Protein AF-0000000082324322 (afdb_homodimer)

Nearest PDB structures (foldseek):
  3fb3-assembly1_A  TM=9.725E-01  e=4.197E-19  Trypanosoma brucei
  3t90-assembly1_A-2  TM=9.322E-01  e=4.767E-16  Arabidopsis thaliana
  1i21-assembly1_B  TM=9.442E-01  e=3.247E-15  Saccharomyces cerevisiae
  2o28-assembly1_B  TM=9.147E-01  e=1.326E-13  Homo sapiens
  2dxq-assembly1_B  TM=9.087E-01  e=6.993E-13  Agrobacterium fabrum str. C58

pLDDT: mean 96.0, std 7.35, range [44.02, 98.87]

InterPro domains:
  IPR000182 GNAT domain [PF00583] (53-134)
  IPR000182 GNAT domain [PS51186] (5-148)
  IPR016181 Acyl-CoA N-acyltransferase [SSF55729] (3-142)
  IPR039143 Glucosamine 6-phosphate N-acetyltransferase-like [PTHR13355] (5-143)

Radius of gyration: 19.61 Å; Cα contacts (8 Å, |Δi|>4): 637; chains: 2; bounding box: 40×67×44 Å

Foldseek 3Di:
DPFDKDKDWDDLVCQQLLLVQLVVVDDRDDDDSVVSVVVVVVCVVQQKTKMFIAGPPPRHTFWMKIWGWAFDPPPVRFTEIEIDSTGGHPVCPPVCRSLVNVVVVVVVSVVRRHPYYDYDDDPVCQVVVVVSVDHDDDDDDDDDDDDD/DPFDKDKDWDDLVCQQLLLVQLVVVDDRDDDDSVVSVVVVVVCVVQQKTKMFIAGPPPRRTFWMKIWGWAFDPPPVRFTEIEIDSTGGHPVCPPVCRSLVNVVVVVVVSVVRRHPYYDYDDDPVCQVVVVVSVDHDDDDDDDDDDDDD

Structure (mmCIF, N/CA/C/O backbone):
data_AF-0000000082324322-model_v1
#
loop_
_entity.id
_entity.type
_entity.pdbx_description
1 polymer 'Glucosamine 6-phosphate N-acetyltransferase'
#
loop_
_atom_site.group_PDB
_atom_site.id
_atom_site.type_symbol
_atom_site.label_atom_id
_atom_site.label_alt_id
_atom_site.label_comp_id
_atom_site.label_asym_id
_atom_site.label_entity_id
_atom_site.label_seq_id
_atom_site.pdbx_PDB_ins_code
_atom_site.Cartn_x
_atom_site.Cartn_y
_atom_site.Cartn_z
_atom_site.occupancy
_atom_site.B_iso_or_equiv
_atom_site.auth_seq_id
_atom_site.auth_comp_id
_atom_site.auth_asym_id
_atom_site.auth_atom_id
_atom_site.pdbx_PDB_model_num
ATOM 1 N N . MET A 1 1 ? -2.869 -31.165 -18.079 1 44.75 1 MET A N 1
ATOM 2 C CA . MET A 1 1 ? -2.227 -31.453 -16.799 1 44.75 1 MET A CA 1
ATOM 3 C C . MET A 1 1 ? -3.071 -30.939 -15.639 1 44.75 1 MET A C 1
ATOM 5 O O . MET A 1 1 ? -2.926 -29.789 -15.221 1 44.75 1 MET A O 1
ATOM 9 N N . SER A 1 2 ? -4.222 -31.439 -15.576 1 56.21 2 SER A N 1
ATOM 10 C CA . SER A 1 2 ? -5.468 -31.154 -14.871 1 56.21 2 SER A CA 1
ATOM 11 C C . SER A 1 2 ? -5.275 -31.226 -13.36 1 56.21 2 SER A C 1
ATOM 13 O O . SER A 1 2 ? -6.116 -31.779 -12.647 1 56.21 2 SER A O 1
ATOM 15 N N . GLY A 1 3 ? -3.9 -31.183 -12.945 1 70.09 3 GLY A N 1
ATOM 16 C CA . GLY A 1 3 ? -3.832 -31.503 -11.528 1 70.09 3 GLY A CA 1
ATOM 17 C C . GLY A 1 3 ? -4.479 -30.451 -10.647 1 70.09 3 GLY A C 1
ATOM 18 O O . GLY A 1 3 ? -4.767 -29.343 -11.104 1 70.09 3 GLY A O 1
ATOM 19 N N . SER A 1 4 ? -4.948 -30.86 -9.55 1 89.86 4 SER A N 1
ATOM 20 C CA . SER A 1 4 ? -5.632 -30.039 -8.557 1 89.86 4 SER A CA 1
ATOM 21 C C . SER A 1 4 ? -4.733 -28.914 -8.054 1 89.86 4 SER A C 1
ATOM 23 O O . SER A 1 4 ? -3.516 -29.084 -7.954 1 89.86 4 SER A O 1
ATOM 25 N N . ILE A 1 5 ? -5.184 -27.757 -8.125 1 94.7 5 ILE A N 1
ATOM 26 C CA . ILE A 1 5 ? -4.457 -26.584 -7.651 1 94.7 5 ILE A CA 1
ATOM 27 C C . ILE A 1 5 ? -4.88 -26.26 -6.22 1 94.7 5 ILE A C 1
ATOM 29 O O . ILE A 1 5 ? -6.069 -26.285 -5.896 1 94.7 5 ILE A O 1
ATOM 33 N N . VAL A 1 6 ? -3.844 -26.04 -5.365 1 96.38 6 VAL A N 1
ATOM 34 C CA . VAL A 1 6 ? -4.082 -25.664 -3.975 1 96.38 6 VAL A CA 1
ATOM 35 C C . VAL A 1 6 ? -3.557 -24.251 -3.725 1 96.38 6 VAL A C 1
ATOM 37 O O . VAL A 1 6 ? -2.481 -23.888 -4.206 1 96.38 6 VAL A O 1
ATOM 40 N N . ILE A 1 7 ? -4.338 -23.458 -2.999 1 98.01 7 ILE A N 1
ATOM 41 C CA . ILE A 1 7 ? -3.919 -22.127 -2.574 1 98.01 7 ILE A CA 1
ATOM 42 C C . ILE A 1 7 ? -3.442 -22.174 -1.124 1 98.01 7 ILE A C 1
ATOM 44 O O . ILE A 1 7 ? -4.157 -22.662 -0.245 1 98.01 7 ILE A O 1
ATOM 48 N N . ARG A 1 8 ? -2.265 -21.681 -0.88 1 97.96 8 ARG A N 1
ATOM 49 C CA . ARG A 1 8 ? -1.721 -21.688 0.474 1 97.96 8 ARG A CA 1
ATOM 50 C C . ARG A 1 8 ? -0.725 -20.55 0.67 1 97.96 8 ARG A C 1
ATOM 52 O O . ARG A 1 8 ? -0.391 -19.84 -0.28 1 97.96 8 ARG A O 1
ATOM 59 N N . ASP A 1 9 ? -0.258 -20.388 1.928 1 98.33 9 ASP A N 1
ATOM 60 C CA . ASP A 1 9 ? 0.773 -19.397 2.221 1 98.33 9 ASP A CA 1
ATOM 61 C C . ASP A 1 9 ? 2.104 -19.782 1.58 1 98.33 9 ASP A C 1
ATOM 63 O O . ASP A 1 9 ? 2.439 -20.966 1.497 1 98.33 9 ASP A O 1
ATOM 67 N N . VAL A 1 10 ? 2.856 -18.79 1.189 1 98.52 10 VAL A N 1
ATOM 68 C CA . VAL A 1 10 ? 4.19 -19.01 0.64 1 98.52 10 VAL A CA 1
ATOM 69 C C . VAL A 1 10 ? 5.112 -19.558 1.727 1 98.52 10 VAL A C 1
ATOM 71 O O . VAL A 1 10 ? 4.995 -19.183 2.896 1 98.52 10 VAL A O 1
ATOM 74 N N . GLU A 1 11 ? 5.974 -20.428 1.349 1 97.19 11 GLU A N 1
ATOM 75 C CA . GLU A 1 11 ? 7.044 -20.944 2.197 1 97.19 11 GLU A CA 1
ATOM 76 C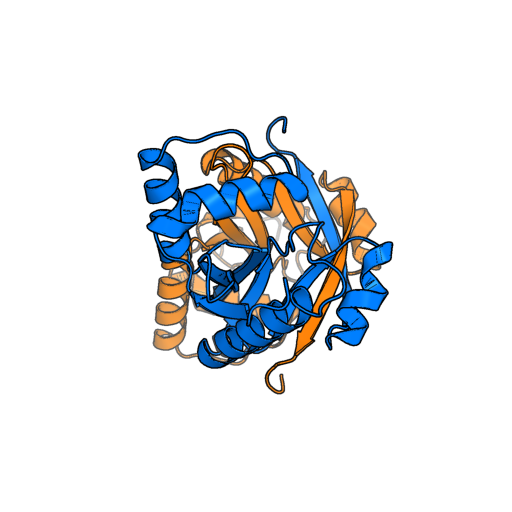 C . GLU A 1 11 ? 8.416 -20.601 1.625 1 97.19 11 GLU A C 1
ATOM 78 O O . GLU A 1 11 ? 8.534 -20.246 0.45 1 97.19 11 GLU A O 1
ATOM 83 N N . THR A 1 12 ? 9.424 -20.706 2.498 1 97.36 12 THR A N 1
ATOM 84 C CA . THR A 1 12 ? 10.774 -20.349 2.077 1 97.36 12 THR A CA 1
ATOM 85 C C . THR A 1 12 ? 11.193 -21.163 0.856 1 97.36 12 THR A C 1
ATOM 87 O O . THR A 1 12 ? 11.858 -20.646 -0.044 1 97.36 12 THR A O 1
ATOM 90 N N . ARG A 1 13 ? 10.797 -22.374 0.766 1 96.34 13 ARG A N 1
ATOM 91 C CA . ARG A 1 13 ? 11.175 -23.255 -0.334 1 96.34 13 ARG A CA 1
ATOM 92 C C . ARG A 1 13 ? 10.543 -22.797 -1.644 1 96.34 13 ARG A C 1
ATOM 94 O O . ARG A 1 13 ? 10.94 -23.245 -2.722 1 96.34 13 ARG A O 1
ATOM 101 N N . ASP A 1 14 ? 9.515 -21.944 -1.573 1 98.07 14 ASP A N 1
ATOM 102 C CA . ASP A 1 14 ? 8.772 -21.5 -2.749 1 98.07 14 ASP A CA 1
ATOM 103 C C . ASP A 1 14 ? 9.432 -20.28 -3.387 1 98.07 14 ASP A C 1
ATOM 105 O O . ASP A 1 14 ? 9.106 -19.911 -4.517 1 98.07 14 ASP A O 1
ATOM 109 N N . LEU A 1 15 ? 10.355 -19.652 -2.681 1 98.52 15 LEU A N 1
ATOM 110 C CA . LEU A 1 15 ? 10.738 -18.278 -2.99 1 98.52 15 LEU A CA 1
ATOM 111 C C . LEU A 1 15 ? 11.391 -18.193 -4.365 1 98.52 15 LEU A C 1
ATOM 113 O O . LEU A 1 15 ? 11.148 -17.244 -5.115 1 98.52 15 LEU A O 1
ATOM 117 N N . ARG A 1 16 ? 12.203 -19.101 -4.78 1 97.77 16 ARG A N 1
ATOM 118 C CA . ARG A 1 16 ? 12.811 -19.087 -6.106 1 97.77 16 ARG A CA 1
ATOM 119 C C . ARG A 1 16 ? 11.753 -19.222 -7.196 1 97.77 16 ARG A C 1
ATOM 121 O O . ARG A 1 16 ? 11.797 -18.512 -8.203 1 97.77 16 ARG A O 1
ATOM 128 N N . GLY A 1 17 ? 10.853 -20.163 -6.974 1 97.93 17 GLY A N 1
ATOM 129 C CA . GLY A 1 17 ? 9.76 -20.338 -7.917 1 97.93 17 GLY A CA 1
ATOM 130 C C . GLY A 1 17 ? 8.873 -19.114 -8.038 1 97.93 17 GLY A C 1
ATOM 131 O O . GLY A 1 17 ? 8.405 -18.785 -9.129 1 97.93 17 GLY A O 1
ATOM 132 N N . VAL A 1 18 ? 8.65 -18.434 -6.92 1 98.72 18 VAL A N 1
ATOM 133 C CA . VAL A 1 18 ? 7.849 -17.214 -6.912 1 98.72 18 VAL A CA 1
ATOM 134 C C . VAL A 1 18 ? 8.565 -16.12 -7.701 1 98.72 18 VAL A C 1
ATOM 136 O O . VAL A 1 18 ? 7.949 -15.431 -8.517 1 98.72 18 VAL A O 1
ATOM 139 N N . LEU A 1 19 ? 9.888 -15.977 -7.433 1 98.74 19 LEU A N 1
ATOM 140 C CA . LEU A 1 19 ? 10.645 -14.97 -8.169 1 98.74 19 LEU A CA 1
ATOM 141 C C . LEU A 1 19 ? 10.588 -15.236 -9.67 1 98.74 19 LEU A C 1
ATOM 143 O O . LEU A 1 19 ? 10.408 -14.308 -10.462 1 98.74 19 LEU A O 1
ATOM 147 N N . MET A 1 20 ? 10.738 -16.458 -10.066 1 97.92 20 MET A N 1
ATOM 148 C CA . MET A 1 20 ? 10.657 -16.828 -11.477 1 97.92 20 MET A CA 1
ATOM 149 C C . MET A 1 20 ? 9.288 -16.483 -12.052 1 97.92 20 MET A C 1
ATOM 151 O O . MET A 1 20 ? 9.191 -15.964 -13.166 1 97.92 20 MET A O 1
ATOM 155 N N . LEU A 1 21 ? 8.303 -16.829 -11.326 1 98.44 21 LEU A N 1
ATOM 156 C CA . LEU A 1 21 ? 6.94 -16.517 -11.743 1 98.44 21 LEU A CA 1
ATOM 157 C C . LEU A 1 21 ? 6.752 -15.013 -11.903 1 98.44 21 LEU A C 1
ATOM 159 O O . LEU A 1 21 ? 6.144 -14.559 -12.876 1 98.44 21 LEU A O 1
ATOM 163 N N . LEU A 1 22 ? 7.301 -14.189 -10.976 1 98.66 22 LEU A N 1
ATOM 164 C CA . LEU A 1 22 ? 7.163 -12.737 -10.978 1 98.66 22 LEU A CA 1
ATOM 165 C C . LEU A 1 22 ? 7.863 -12.125 -12.186 1 98.66 22 LEU A C 1
ATOM 167 O O . LEU A 1 22 ? 7.531 -11.014 -12.605 1 98.66 22 LEU A O 1
ATOM 171 N N . SER A 1 23 ? 8.758 -12.85 -12.796 1 98.16 23 SER A N 1
ATOM 172 C CA . SER A 1 23 ? 9.466 -12.368 -13.977 1 98.16 23 SER A CA 1
ATOM 173 C C . SER A 1 23 ? 8.521 -12.211 -15.163 1 98.16 23 SER A C 1
ATOM 175 O O . SER A 1 23 ? 8.84 -11.515 -16.129 1 98.16 23 SER A O 1
ATOM 177 N N . HIS A 1 24 ? 7.375 -12.883 -15.126 1 97.5 24 HIS A N 1
ATOM 178 C CA . HIS A 1 24 ? 6.363 -12.707 -16.161 1 97.5 24 HIS A CA 1
ATOM 179 C C . HIS A 1 24 ? 5.585 -11.411 -15.957 1 97.5 24 HIS A C 1
ATOM 181 O O . HIS A 1 24 ? 4.81 -11.003 -16.826 1 97.5 24 HIS A O 1
ATOM 187 N N . LEU A 1 25 ? 5.754 -10.749 -14.798 1 97.02 25 LEU A N 1
ATOM 188 C CA . LEU A 1 25 ? 5.013 -9.544 -14.443 1 97.02 25 LEU A CA 1
ATOM 189 C C . LEU A 1 25 ? 5.886 -8.303 -14.602 1 97.02 25 LEU A C 1
ATOM 191 O O . LEU A 1 25 ? 5.416 -7.265 -15.074 1 97.02 25 LEU A O 1
ATOM 195 N N . THR A 1 26 ? 7.106 -8.383 -14.17 1 97.07 26 THR A N 1
ATOM 196 C CA . THR A 1 26 ? 8.013 -7.241 -14.124 1 97.07 26 THR A CA 1
ATOM 197 C C . THR A 1 26 ? 9.463 -7.706 -14.021 1 97.07 26 THR A C 1
ATOM 199 O O . THR A 1 26 ? 9.743 -8.904 -14.096 1 97.07 26 THR A O 1
ATOM 202 N N . SER A 1 27 ? 10.388 -6.667 -13.87 1 97.19 27 SER A N 1
ATOM 203 C CA . SER A 1 27 ? 11.803 -6.987 -13.713 1 97.19 27 SER A CA 1
ATOM 204 C C . SER A 1 27 ? 12.048 -7.801 -12.446 1 97.19 27 SER A C 1
ATOM 206 O O . SER A 1 27 ? 11.712 -7.361 -11.345 1 97.19 27 SER A O 1
ATOM 208 N N . ALA A 1 28 ? 12.645 -8.928 -12.593 1 98.07 28 ALA A N 1
ATOM 209 C CA . ALA A 1 28 ? 12.927 -9.824 -11.475 1 98.07 28 ALA A CA 1
ATOM 210 C C . ALA A 1 28 ? 14.316 -10.444 -11.606 1 98.07 28 ALA A C 1
ATOM 212 O O . ALA A 1 28 ? 14.447 -11.658 -11.778 1 98.07 28 ALA A O 1
ATOM 213 N N . PRO A 1 29 ? 15.305 -9.604 -11.489 1 97.81 29 PRO A N 1
ATOM 214 C CA . PRO A 1 29 ? 16.654 -10.165 -11.586 1 97.81 29 PRO A CA 1
ATOM 215 C C . PRO A 1 29 ? 16.919 -11.248 -10.543 1 97.81 29 PRO A C 1
ATOM 217 O O . PRO A 1 29 ? 16.301 -11.247 -9.475 1 97.81 29 PRO A O 1
ATOM 220 N N . ALA A 1 30 ? 17.87 -12.092 -10.855 1 97.27 30 ALA A N 1
ATOM 221 C CA . ALA A 1 30 ? 18.209 -13.21 -9.978 1 97.27 30 ALA A CA 1
ATOM 222 C C . ALA A 1 30 ? 18.707 -12.713 -8.623 1 97.27 30 ALA A C 1
ATOM 224 O O . ALA A 1 30 ? 19.446 -11.728 -8.55 1 97.27 30 ALA A O 1
ATOM 225 N N . LEU A 1 31 ? 18.355 -13.362 -7.622 1 97.89 31 LEU A N 1
ATOM 226 C CA . LEU A 1 31 ? 18.83 -13.204 -6.252 1 97.89 31 LEU A CA 1
ATOM 227 C C . LEU A 1 31 ? 19.302 -14.538 -5.683 1 97.89 31 LEU A C 1
ATOM 229 O O . LEU A 1 31 ? 18.791 -15.595 -6.061 1 97.89 31 LEU A O 1
ATOM 233 N N . THR A 1 32 ? 20.219 -14.456 -4.764 1 97.9 32 THR A N 1
ATOM 234 C CA . THR A 1 32 ? 20.622 -15.676 -4.072 1 97.9 32 THR A CA 1
ATOM 235 C C . THR A 1 32 ? 19.533 -16.133 -3.105 1 97.9 32 THR A C 1
ATOM 237 O O . THR A 1 32 ? 18.636 -15.36 -2.762 1 97.9 32 THR A O 1
ATOM 240 N N . GLN A 1 33 ? 19.664 -17.393 -2.744 1 97.33 33 GLN A N 1
ATOM 241 C CA . GLN A 1 33 ? 18.711 -17.911 -1.768 1 97.33 33 GLN A CA 1
ATOM 242 C C . GLN A 1 33 ? 18.743 -17.094 -0.48 1 97.33 33 GLN A C 1
ATOM 244 O O . GLN A 1 33 ? 17.697 -16.81 0.108 1 97.33 33 GLN A O 1
ATOM 249 N N . GLU A 1 34 ? 19.88 -16.728 -0.104 1 98 34 GLU A N 1
ATOM 250 C CA . GLU A 1 34 ? 20.033 -15.927 1.107 1 98 34 GLU A CA 1
ATOM 251 C C . GLU A 1 34 ? 19.345 -14.572 0.962 1 98 34 GLU A C 1
ATOM 253 O O . GLU A 1 34 ? 18.659 -14.118 1.88 1 98 34 GLU A O 1
ATOM 258 N N . GLU A 1 35 ? 19.529 -13.969 -0.126 1 98.39 35 GLU A N 1
ATOM 259 C CA . GLU A 1 35 ? 18.893 -12.682 -0.393 1 98.39 35 GLU A CA 1
ATOM 260 C C . GLU A 1 35 ? 17.373 -12.807 -0.396 1 98.39 35 GLU A C 1
ATOM 262 O O . GLU A 1 35 ? 16.674 -11.96 0.164 1 98.39 35 GLU A O 1
ATOM 267 N N . LEU A 1 36 ? 16.907 -13.839 -0.988 1 98.61 36 LEU A N 1
ATOM 268 C CA . LEU A 1 36 ? 15.47 -14.084 -1.048 1 98.61 36 LEU A CA 1
ATOM 269 C C . LEU A 1 36 ? 14.887 -14.241 0.352 1 98.61 36 LEU A C 1
ATOM 271 O O . LEU A 1 36 ? 13.834 -13.677 0.658 1 98.61 36 LEU A O 1
ATOM 275 N N . GLU A 1 37 ? 15.521 -14.977 1.117 1 98.51 37 GLU A N 1
ATOM 276 C CA . GLU A 1 37 ? 15.048 -15.216 2.477 1 98.51 37 GLU A CA 1
ATOM 277 C C . GLU A 1 37 ? 15.061 -13.931 3.3 1 98.51 37 GLU A C 1
ATOM 279 O O . GLU A 1 37 ? 14.153 -13.689 4.098 1 98.51 37 GLU A O 1
ATOM 284 N N . GLN A 1 38 ? 16.084 -13.148 3.085 1 98.36 38 GLN A N 1
ATOM 285 C CA . GLN A 1 38 ? 16.157 -11.868 3.781 1 98.36 38 GLN A CA 1
ATOM 286 C C . GLN A 1 38 ? 15.003 -10.955 3.376 1 98.36 38 GLN A C 1
ATOM 288 O O . GLN A 1 38 ? 14.385 -10.312 4.227 1 98.36 38 GLN A O 1
ATOM 293 N N . VAL A 1 39 ? 14.735 -10.877 2.125 1 98.39 39 VAL A N 1
ATOM 294 C CA . VAL A 1 39 ? 13.63 -10.057 1.64 1 98.39 39 VAL A CA 1
ATOM 295 C C . VAL A 1 39 ? 12.31 -10.587 2.195 1 98.39 39 VAL A C 1
ATOM 297 O O . VAL A 1 39 ? 11.442 -9.809 2.598 1 98.39 39 VAL A O 1
ATOM 300 N N . HIS A 1 40 ? 12.177 -11.886 2.19 1 98.49 40 HIS A N 1
ATOM 301 C CA . HIS A 1 40 ? 10.961 -12.511 2.698 1 98.49 40 HIS A CA 1
ATOM 302 C C . HIS A 1 40 ? 10.714 -12.133 4.155 1 98.49 40 HIS A C 1
ATOM 304 O O . HIS A 1 40 ? 9.587 -11.804 4.533 1 98.49 40 HIS A O 1
ATOM 310 N N . VAL A 1 41 ? 11.745 -12.168 4.914 1 97.84 41 VAL A N 1
ATOM 311 C CA . VAL A 1 41 ? 11.633 -11.803 6.322 1 97.84 41 VAL A CA 1
ATOM 312 C C . VAL A 1 41 ? 11.178 -10.351 6.445 1 97.84 41 VAL A C 1
ATOM 314 O O . VAL A 1 41 ? 10.279 -10.039 7.23 1 97.84 41 VAL A O 1
ATOM 317 N N . ARG A 1 42 ? 11.753 -9.467 5.689 1 96.96 42 ARG A N 1
ATOM 318 C CA . ARG A 1 42 ? 11.366 -8.06 5.708 1 96.96 42 ARG A CA 1
ATOM 319 C C . ARG A 1 42 ? 9.904 -7.89 5.309 1 96.96 42 ARG A C 1
ATOM 321 O O . ARG A 1 42 ? 9.19 -7.066 5.885 1 96.96 42 ARG A O 1
ATOM 328 N N . ARG A 1 43 ? 9.506 -8.652 4.363 1 97.89 43 ARG A N 1
ATOM 329 C CA . ARG A 1 43 ? 8.129 -8.591 3.884 1 97.89 43 ARG A CA 1
ATOM 330 C C . ARG A 1 43 ? 7.151 -9.018 4.973 1 97.89 43 ARG A C 1
ATOM 332 O O . ARG A 1 43 ? 6.152 -8.339 5.219 1 97.89 43 ARG A O 1
ATOM 339 N N . VAL A 1 44 ? 7.437 -10.085 5.579 1 96.46 44 VAL A N 1
ATOM 340 C CA . VAL A 1 44 ? 6.576 -10.595 6.642 1 96.46 44 VAL A CA 1
ATOM 341 C C . VAL A 1 44 ? 6.485 -9.569 7.769 1 96.46 44 VAL A C 1
ATOM 343 O O . VAL A 1 44 ? 5.394 -9.276 8.263 1 96.46 44 VAL A O 1
ATOM 346 N N . LEU A 1 45 ? 7.584 -8.986 8.13 1 93.91 45 LEU A N 1
ATOM 347 C CA . LEU A 1 45 ? 7.615 -7.987 9.193 1 93.91 45 LEU A CA 1
ATOM 348 C C . LEU A 1 45 ? 6.816 -6.749 8.798 1 93.91 45 LEU A C 1
ATOM 350 O O . LEU A 1 45 ? 6.188 -6.114 9.648 1 93.91 45 LEU A O 1
ATOM 354 N N . ALA A 1 46 ? 6.793 -6.485 7.553 1 94.76 46 ALA A N 1
ATOM 355 C CA . ALA A 1 46 ? 6.093 -5.304 7.052 1 94.76 46 ALA A CA 1
ATOM 356 C C . ALA A 1 46 ? 4.604 -5.585 6.869 1 94.76 46 ALA A C 1
ATOM 358 O O . ALA A 1 46 ? 3.866 -4.744 6.352 1 94.76 46 ALA A O 1
ATOM 359 N N . GLY A 1 47 ? 4.194 -6.755 7.206 1 93.51 47 GLY A N 1
ATOM 360 C CA . GLY A 1 47 ? 2.776 -7.074 7.139 1 93.51 47 GLY A CA 1
ATOM 361 C C . GLY A 1 47 ? 2.349 -7.611 5.786 1 93.51 47 GLY A C 1
ATOM 362 O O . GLY A 1 47 ? 1.162 -7.6 5.454 1 93.51 47 GLY A O 1
ATOM 363 N N . VAL A 1 48 ? 3.295 -8.029 4.974 1 97.63 48 VAL A N 1
ATOM 364 C CA . VAL A 1 48 ? 2.975 -8.58 3.661 1 97.63 48 VAL A CA 1
ATOM 365 C C . VAL A 1 48 ? 2.641 -10.064 3.791 1 97.63 48 V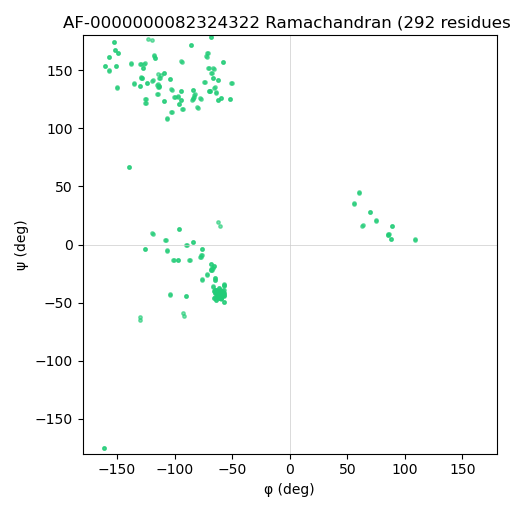AL A C 1
ATOM 367 O O . VAL A 1 48 ? 3.422 -10.835 4.354 1 97.63 48 VAL A O 1
ATOM 370 N N . ARG A 1 49 ? 1.502 -10.416 3.318 1 97.86 49 ARG A N 1
ATOM 371 C CA . ARG A 1 49 ? 1.056 -11.802 3.225 1 97.86 49 ARG A CA 1
ATOM 372 C C . ARG A 1 49 ? 1.023 -12.271 1.774 1 97.86 49 ARG A C 1
ATOM 374 O O . ARG A 1 49 ? 0.343 -11.672 0.938 1 97.86 49 ARG A O 1
ATOM 381 N N . THR A 1 50 ? 1.728 -13.325 1.54 1 98.73 50 THR A N 1
ATOM 382 C CA . THR A 1 50 ? 1.822 -13.821 0.171 1 98.73 50 THR A CA 1
ATOM 383 C C . THR A 1 50 ? 1.175 -15.198 0.049 1 98.73 50 THR A C 1
ATOM 385 O O . THR A 1 50 ? 1.455 -16.094 0.848 1 98.73 50 THR A O 1
ATOM 388 N N . ARG A 1 51 ? 0.307 -15.319 -0.939 1 98.79 51 ARG A N 1
ATOM 389 C CA . ARG A 1 51 ? -0.33 -16.586 -1.281 1 98.79 51 ARG A CA 1
ATOM 390 C C . ARG A 1 51 ? 0.202 -17.128 -2.604 1 98.79 51 ARG A C 1
ATOM 392 O O . ARG A 1 51 ? 0.499 -16.36 -3.521 1 98.79 51 ARG A O 1
ATOM 399 N N . VAL A 1 52 ? 0.244 -18.462 -2.657 1 98.74 52 VAL A N 1
ATOM 400 C CA . VAL A 1 52 ? 0.667 -19.101 -3.899 1 98.74 52 VAL A CA 1
ATOM 401 C C . VAL A 1 52 ? -0.356 -20.156 -4.312 1 98.74 52 VAL A C 1
ATOM 403 O O . VAL A 1 52 ? -1.031 -20.743 -3.462 1 98.74 52 VAL A O 1
ATOM 406 N N . ALA A 1 53 ? -0.545 -20.251 -5.604 1 98.52 53 ALA A N 1
ATOM 407 C CA . ALA A 1 53 ? -1.229 -21.38 -6.228 1 98.52 53 ALA A CA 1
ATOM 408 C C . ALA A 1 53 ? -0.231 -22.437 -6.693 1 98.52 53 ALA A C 1
ATOM 410 O O . ALA A 1 53 ? 0.689 -22.138 -7.457 1 98.52 53 ALA A O 1
ATOM 411 N N . VAL A 1 54 ? -0.425 -23.671 -6.209 1 97.45 54 VAL A N 1
ATOM 412 C CA . VAL A 1 54 ? 0.541 -24.734 -6.462 1 97.45 54 VAL A CA 1
ATOM 413 C C . VAL A 1 54 ? -0.179 -25.972 -6.992 1 97.45 54 VAL A C 1
ATOM 415 O O . VAL A 1 54 ? -1.268 -26.312 -6.523 1 97.45 54 VAL A O 1
ATOM 418 N N . TYR A 1 55 ? 0.431 -26.56 -8.012 1 94.74 55 TYR A N 1
ATOM 419 C CA . TYR A 1 55 ? -0.059 -27.882 -8.386 1 94.74 55 TYR A CA 1
ATOM 420 C C . TYR A 1 55 ? 0.159 -28.884 -7.259 1 94.74 55 TYR A C 1
ATOM 422 O O . TYR A 1 55 ? 1.264 -28.993 -6.721 1 94.74 55 TYR A O 1
ATOM 430 N N . SER A 1 56 ? -0.865 -29.581 -6.958 1 91.59 56 SER A N 1
ATOM 431 C CA . SER A 1 56 ? -0.81 -30.494 -5.821 1 91.59 56 SER A CA 1
ATOM 432 C C . SER A 1 56 ? 0.189 -31.621 -6.064 1 91.59 56 SER A C 1
ATOM 434 O O . SER A 1 56 ? 0.853 -32.081 -5.133 1 91.59 56 SER A O 1
ATOM 436 N N . THR A 1 57 ? 0.415 -32.001 -7.271 1 90.53 57 THR A N 1
ATOM 437 C CA . THR A 1 57 ? 1.211 -33.179 -7.595 1 90.53 57 THR A CA 1
ATOM 438 C C . THR A 1 57 ? 2.684 -32.811 -7.751 1 90.53 57 THR A C 1
ATOM 440 O O . THR A 1 57 ? 3.559 -33.485 -7.204 1 90.53 57 THR A O 1
ATOM 443 N N . THR A 1 58 ? 3.033 -31.744 -8.433 1 90.67 58 THR A N 1
ATOM 444 C CA . THR A 1 58 ? 4.408 -31.391 -8.765 1 90.67 58 THR A CA 1
ATOM 445 C C . THR A 1 58 ? 4.936 -30.319 -7.815 1 90.67 58 THR A C 1
ATOM 447 O O . THR A 1 58 ? 6.14 -30.058 -7.773 1 90.67 58 THR A O 1
ATOM 450 N N . GLN A 1 59 ? 4.001 -29.697 -7.063 1 92.19 59 GLN A N 1
ATOM 451 C CA . GLN A 1 59 ? 4.342 -28.611 -6.149 1 92.19 59 GLN A CA 1
ATOM 452 C C . GLN A 1 59 ? 4.898 -27.409 -6.907 1 92.19 59 GLN A C 1
ATOM 454 O O . GLN A 1 59 ? 5.557 -26.548 -6.319 1 92.19 59 GLN A O 1
ATOM 459 N N . GLN A 1 60 ? 4.653 -27.431 -8.162 1 94.75 60 GLN A N 1
ATOM 460 C CA . GLN A 1 60 ? 5.051 -26.296 -8.988 1 94.75 60 GLN A CA 1
ATOM 461 C C . GLN A 1 60 ? 4.19 -25.071 -8.692 1 94.75 60 GLN A C 1
ATOM 463 O O . GLN A 1 60 ? 2.962 -25.164 -8.654 1 94.75 60 GLN A O 1
ATOM 468 N N . ILE A 1 61 ? 4.833 -23.918 -8.5 1 97.6 61 ILE A N 1
ATOM 469 C CA . ILE A 1 61 ? 4.129 -22.659 -8.28 1 97.6 61 ILE A CA 1
ATOM 470 C C . ILE A 1 61 ? 3.602 -22.124 -9.61 1 97.6 61 ILE A C 1
ATOM 472 O O . ILE A 1 61 ? 4.374 -21.901 -10.546 1 97.6 61 ILE A O 1
ATOM 476 N N . VAL A 1 62 ? 2.298 -21.835 -9.711 1 97.94 62 VAL A N 1
ATOM 477 C CA . VAL A 1 62 ? 1.739 -21.438 -10.999 1 97.94 62 VAL A CA 1
ATOM 478 C C . VAL A 1 62 ? 1.015 -20.101 -10.858 1 97.94 62 VAL A C 1
ATOM 480 O O . VAL A 1 62 ? 0.53 -19.544 -11.846 1 97.94 62 VAL A O 1
ATOM 483 N N . GLY A 1 63 ? 0.909 -19.541 -9.682 1 98.67 63 GLY A N 1
ATOM 484 C CA . GLY A 1 63 ? 0.334 -18.234 -9.409 1 98.67 63 GLY A CA 1
ATOM 485 C C . GLY A 1 63 ? 0.755 -17.665 -8.067 1 98.67 63 GLY A C 1
ATOM 486 O O . GLY A 1 63 ? 1.102 -18.414 -7.151 1 98.67 63 GLY A O 1
ATOM 487 N N . THR A 1 64 ? 0.762 -16.375 -7.952 1 98.87 64 THR A N 1
ATOM 488 C CA . THR A 1 64 ? 1.045 -15.724 -6.678 1 98.87 64 THR A CA 1
ATOM 489 C C . THR A 1 64 ? 0.334 -14.376 -6.589 1 98.87 64 THR A C 1
ATOM 491 O O . THR A 1 64 ? -0.003 -13.778 -7.613 1 98.87 64 THR A O 1
ATOM 494 N N . ALA A 1 65 ? 0.052 -13.942 -5.46 1 98.87 65 ALA A N 1
ATOM 495 C CA . ALA A 1 65 ? -0.474 -12.625 -5.11 1 98.87 65 ALA A CA 1
ATOM 496 C C . ALA A 1 65 ? -0.159 -12.278 -3.657 1 98.87 65 ALA A C 1
ATOM 498 O O . ALA A 1 65 ? -0.07 -13.165 -2.806 1 98.87 65 ALA A O 1
ATOM 499 N N . SER A 1 66 ? -0.006 -11.042 -3.41 1 98.83 66 SER A N 1
ATOM 500 C CA . SER A 1 66 ? 0.347 -10.607 -2.063 1 98.83 66 SER A CA 1
ATOM 501 C C . SER A 1 66 ? -0.633 -9.559 -1.546 1 98.83 66 SER A C 1
ATOM 503 O O . SER A 1 66 ? -1.311 -8.894 -2.332 1 98.83 66 SER A O 1
ATOM 505 N N . LEU A 1 67 ? -0.717 -9.467 -0.257 1 98.8 67 LEU A N 1
ATOM 506 C CA . LEU A 1 67 ? -1.524 -8.49 0.467 1 98.8 67 LEU A CA 1
ATOM 507 C C . LEU A 1 67 ? -0.672 -7.716 1.468 1 98.8 67 LEU A C 1
ATOM 509 O O . LEU A 1 67 ? -0.002 -8.314 2.313 1 98.8 67 LEU A O 1
ATOM 513 N N . ILE A 1 68 ? -0.633 -6.45 1.351 1 98.49 68 ILE A N 1
ATOM 514 C CA . ILE A 1 68 ? -0.05 -5.597 2.38 1 98.49 68 ILE A CA 1
ATOM 515 C C . ILE A 1 68 ? -1.152 -5.066 3.295 1 98.49 68 ILE A C 1
ATOM 517 O O . ILE A 1 68 ? -2.084 -4.402 2.835 1 98.49 68 ILE A O 1
ATOM 521 N N . VAL A 1 69 ? -1.051 -5.35 4.549 1 97.7 69 VAL A N 1
ATOM 522 C CA . VAL A 1 69 ? -2.032 -4.876 5.52 1 97.7 69 VAL A CA 1
ATOM 523 C C . VAL A 1 69 ? -1.558 -3.561 6.134 1 97.7 69 VAL A C 1
ATOM 525 O O . VAL A 1 69 ? -0.525 -3.519 6.807 1 97.7 69 VAL A O 1
ATOM 528 N N . GLU A 1 70 ? -2.304 -2.533 5.905 1 97.92 70 GLU A N 1
ATOM 529 C CA . GLU A 1 70 ? -1.978 -1.192 6.382 1 97.92 70 GLU A CA 1
ATOM 530 C C . GLU A 1 70 ? -2.884 -0.783 7.539 1 97.92 70 GLU A C 1
ATOM 532 O O . GLU A 1 70 ? -4.062 -0.48 7.336 1 97.92 70 GLU A O 1
ATOM 537 N N . PRO A 1 71 ? -2.386 -0.706 8.79 1 97.94 71 PRO A N 1
ATOM 538 C CA . PRO A 1 71 ? -3.19 -0.123 9.866 1 97.94 71 PRO A CA 1
ATOM 539 C C . PRO A 1 71 ? -3.459 1.366 9.661 1 97.94 71 PRO A C 1
ATOM 541 O O . PRO A 1 71 ? -2.554 2.115 9.285 1 97.94 71 PRO A O 1
ATOM 544 N N . LYS A 1 72 ? -4.666 1.751 9.87 1 98.26 72 LYS A N 1
ATOM 545 C CA . LYS A 1 72 ? -5.067 3.143 9.691 1 98.26 72 LYS A CA 1
ATOM 546 C C . LYS A 1 72 ? -5.435 3.785 11.025 1 98.26 72 LYS A C 1
ATOM 548 O O . LYS A 1 72 ? -6.053 3.146 11.879 1 98.26 72 LYS A O 1
ATOM 553 N N . LEU A 1 73 ? -5.07 5.049 11.13 1 98.34 73 LEU A N 1
ATOM 554 C CA . LEU A 1 73 ? -5.592 5.807 12.261 1 98.34 73 LEU A CA 1
ATOM 555 C C . LEU A 1 73 ? -7.079 6.096 12.082 1 98.34 73 LEU A C 1
ATOM 557 O O . LEU A 1 73 ? -7.809 6.246 13.064 1 98.34 73 LEU A O 1
ATOM 561 N N . THR A 1 74 ? -7.521 6.13 10.896 1 98.07 74 THR A N 1
ATOM 562 C CA . THR A 1 74 ? -8.904 6.426 10.538 1 98.07 74 THR A CA 1
ATOM 563 C C . THR A 1 74 ? -9.756 5.161 10.579 1 98.07 74 THR A C 1
ATOM 565 O O . THR A 1 74 ? -9.25 4.075 10.867 1 98.07 74 THR A O 1
ATOM 568 N N . HIS A 1 75 ? -11.09 5.363 10.429 1 97.59 75 HIS A N 1
ATOM 569 C CA . HIS A 1 75 ? -12.043 4.261 10.367 1 97.59 75 HIS A CA 1
ATOM 570 C C . HIS A 1 75 ? -11.933 3.366 11.597 1 97.59 75 HIS A C 1
ATOM 572 O O . HIS A 1 75 ? -11.923 2.139 11.478 1 97.59 75 HIS A O 1
ATOM 578 N N . GLY A 1 76 ? -11.648 3.992 12.74 1 96.6 76 GLY A N 1
ATOM 579 C CA . GLY A 1 76 ? -11.669 3.291 14.014 1 96.6 76 GLY A CA 1
ATOM 580 C C . GLY A 1 76 ? -10.467 2.388 14.217 1 96.6 76 GLY A C 1
ATOM 581 O O . GLY A 1 76 ? -10.55 1.387 14.933 1 96.6 76 GLY A O 1
ATOM 582 N N . GLY A 1 77 ? -9.384 2.658 13.483 1 97.07 77 GLY A N 1
ATOM 583 C CA . GLY A 1 77 ? -8.184 1.853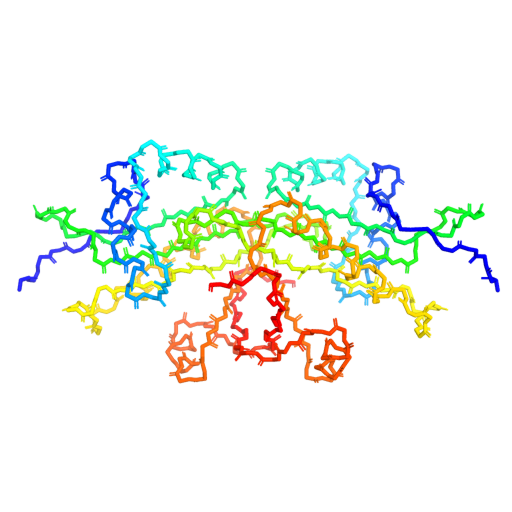 13.646 1 97.07 77 GLY A CA 1
ATOM 584 C C . GLY A 1 77 ? -8.192 0.592 12.803 1 97.07 77 GL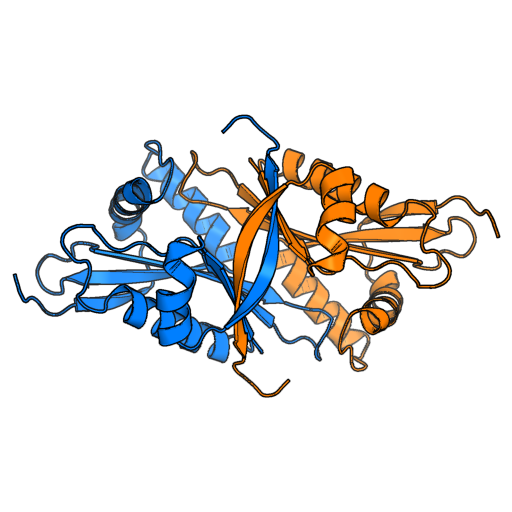Y A C 1
ATOM 585 O O . GLY A 1 77 ? -7.35 -0.289 12.987 1 97.07 77 GLY A O 1
ATOM 586 N N . LYS A 1 78 ? -9.142 0.459 11.908 1 97.48 78 LYS A N 1
ATOM 587 C CA . LYS A 1 78 ? -9.183 -0.679 10.994 1 97.48 78 LYS A CA 1
ATOM 588 C C . LYS A 1 78 ? -8.031 -0.623 9.995 1 97.48 78 LYS A C 1
ATOM 590 O O . LYS A 1 78 ? -7.21 0.296 10.036 1 97.48 78 LYS A O 1
ATOM 595 N N . CYS A 1 79 ? -7.977 -1.647 9.151 1 98.06 79 CYS A N 1
ATOM 596 C CA . CYS A 1 79 ? -6.869 -1.743 8.207 1 98.06 79 CYS A CA 1
ATOM 597 C C . CYS A 1 79 ? -7.369 -1.663 6.77 1 98.06 79 CYS A C 1
ATOM 599 O O . CYS A 1 79 ? -8.569 -1.787 6.518 1 98.06 79 CYS A O 1
ATOM 601 N N . VAL A 1 80 ? -6.473 -1.351 5.894 1 98.34 80 VAL A N 1
ATOM 602 C CA . VAL A 1 80 ? -6.672 -1.471 4.453 1 98.34 80 VAL A CA 1
ATOM 603 C C . VAL A 1 80 ? -5.734 -2.534 3.888 1 98.34 80 VAL A C 1
ATOM 605 O O . VAL A 1 80 ? -4.569 -2.617 4.284 1 98.34 80 VAL A O 1
ATOM 608 N N . GLY A 1 81 ? -6.27 -3.354 3.042 1 98.54 81 GLY A N 1
ATOM 609 C CA . GLY A 1 81 ? -5.429 -4.301 2.328 1 98.54 81 GLY A CA 1
ATOM 610 C C . GLY A 1 81 ? -5.043 -3.827 0.94 1 98.54 81 GLY A C 1
ATOM 611 O O . GLY A 1 81 ? -5.907 -3.463 0.14 1 98.54 81 GLY A O 1
ATOM 612 N N . HIS A 1 82 ? -3.797 -3.82 0.608 1 98.8 82 HIS A N 1
ATOM 613 C CA . HIS A 1 82 ? -3.279 -3.552 -0.729 1 98.8 82 HIS A CA 1
ATOM 614 C C . HIS A 1 82 ? -2.86 -4.842 -1.427 1 98.8 82 HIS A C 1
ATOM 616 O O . HIS A 1 82 ? -1.909 -5.502 -1.002 1 98.8 82 HIS A O 1
ATOM 622 N N . VAL A 1 83 ? -3.539 -5.18 -2.464 1 98.82 83 VAL A N 1
ATOM 623 C CA . VAL A 1 83 ? -3.169 -6.36 -3.24 1 98.82 83 VAL A CA 1
ATOM 624 C C . VAL A 1 83 ? -2.071 -5.999 -4.238 1 98.82 83 VAL A C 1
ATOM 626 O O . VAL A 1 83 ? -2.182 -5.005 -4.959 1 98.82 83 VAL A O 1
ATOM 629 N N . GLU A 1 84 ? -1.066 -6.829 -4.265 1 98.49 84 GLU A N 1
ATOM 630 C CA . GLU A 1 84 ? 0.108 -6.597 -5.101 1 98.49 84 GLU A CA 1
ATOM 631 C C . GLU A 1 84 ? 0.562 -7.884 -5.784 1 98.49 84 GLU A C 1
ATOM 633 O O . GLU A 1 84 ? 0.249 -8.983 -5.32 1 98.49 84 GLU A O 1
ATOM 638 N N . ASP A 1 85 ? 1.254 -7.761 -6.869 1 98.3 85 ASP A N 1
ATOM 639 C CA . ASP A 1 85 ? 2.057 -8.811 -7.487 1 98.3 85 ASP A CA 1
ATOM 640 C C . ASP A 1 85 ? 1.191 -10.008 -7.874 1 98.3 85 ASP A C 1
ATOM 642 O O . ASP A 1 85 ? 1.546 -11.155 -7.591 1 98.3 85 ASP A O 1
ATOM 646 N N . VAL A 1 86 ? 0.053 -9.722 -8.467 1 98.49 86 VAL A N 1
ATOM 647 C CA . VAL A 1 86 ? -0.813 -10.793 -8.949 1 98.49 86 VAL A CA 1
ATOM 648 C C . VAL A 1 86 ? -0.302 -11.305 -10.294 1 98.49 86 VAL A C 1
ATOM 650 O O . VAL A 1 86 ? -0.243 -10.553 -11.27 1 98.49 86 VAL A O 1
ATOM 653 N N . VAL A 1 87 ? 0.054 -12.525 -10.321 1 98.45 87 VAL A N 1
ATOM 654 C CA . VAL A 1 87 ? 0.551 -13.083 -11.575 1 98.45 87 VAL A CA 1
ATOM 655 C C . VAL A 1 87 ? 0.23 -14.574 -11.641 1 98.45 87 VAL A C 1
ATOM 657 O O . VAL A 1 87 ? 0.333 -15.282 -10.636 1 98.45 87 VAL A O 1
ATOM 660 N N . THR A 1 88 ? -0.233 -15.024 -12.713 1 98.12 88 THR A N 1
ATOM 661 C CA . THR A 1 88 ? -0.442 -16.427 -13.055 1 98.12 88 THR A CA 1
ATOM 662 C C . THR A 1 88 ? 0.49 -16.853 -14.185 1 98.12 88 THR A C 1
ATOM 664 O O . THR A 1 88 ? 0.691 -16.107 -15.146 1 98.12 88 THR A O 1
ATOM 667 N N . HIS A 1 89 ? 1.071 -18.009 -14.039 1 97.83 89 HIS A N 1
ATOM 668 C CA . HIS A 1 89 ? 1.901 -18.516 -15.126 1 97.83 89 HIS A CA 1
ATOM 669 C C . HIS A 1 89 ? 1.158 -18.461 -16.457 1 97.83 89 HIS A C 1
ATOM 671 O O . HIS A 1 89 ? -0.017 -18.829 -16.533 1 97.83 89 HIS A O 1
ATOM 677 N N . PRO A 1 90 ? 1.863 -18.066 -17.48 1 97.04 90 PRO A N 1
ATOM 678 C CA . PRO A 1 90 ? 1.195 -17.9 -18.772 1 97.04 90 PRO A CA 1
ATOM 679 C C . PRO A 1 90 ? 0.498 -19.174 -19.244 1 97.04 90 PRO A C 1
ATOM 681 O O . PRO A 1 90 ? -0.605 -19.112 -19.793 1 97.04 90 PRO A O 1
ATOM 684 N N . ASP A 1 91 ? 1.003 -20.28 -18.979 1 94.5 91 ASP A N 1
ATOM 685 C CA . ASP A 1 91 ? 0.48 -21.56 -19.448 1 94.5 91 ASP A CA 1
ATOM 686 C C . ASP A 1 91 ? -0.75 -21.977 -18.645 1 94.5 91 ASP A C 1
ATOM 688 O O . ASP A 1 91 ? -1.416 -22.957 -18.985 1 94.5 91 ASP A O 1
ATOM 692 N N . CYS A 1 92 ? -1.029 -21.276 -17.616 1 94.81 92 CYS A N 1
ATOM 693 C CA . CYS A 1 92 ? -2.12 -21.672 -16.732 1 94.81 92 CYS A CA 1
ATOM 694 C C . CYS A 1 92 ? -3.193 -20.592 -16.674 1 94.81 92 CYS A C 1
ATOM 696 O O . CYS A 1 92 ? -4.085 -20.642 -15.824 1 94.81 92 CYS A O 1
ATOM 698 N N . ARG A 1 93 ? -3.119 -19.625 -17.492 1 94.36 93 ARG A N 1
ATOM 699 C CA . ARG A 1 93 ? -4.092 -18.538 -17.499 1 94.36 93 ARG A CA 1
ATOM 700 C C . ARG A 1 93 ? -5.441 -19.013 -18.027 1 94.36 93 ARG A C 1
ATOM 702 O O . ARG A 1 93 ? -5.514 -20.004 -18.757 1 94.36 93 ARG A O 1
ATOM 709 N N . GLY A 1 94 ? -6.49 -18.328 -17.543 1 91.81 94 GLY A N 1
ATOM 710 C CA . GLY A 1 94 ? -7.832 -18.672 -17.985 1 91.81 94 GLY A CA 1
ATOM 711 C C . GLY A 1 94 ? -8.454 -19.799 -17.182 1 91.81 94 GLY A C 1
ATOM 712 O O . GLY A 1 94 ? -9.52 -20.306 -17.536 1 91.81 94 GLY A O 1
ATOM 713 N N . GLN A 1 95 ? -7.853 -20.182 -16.176 1 92.64 95 GLN A N 1
ATOM 714 C CA . GLN A 1 95 ? -8.322 -21.301 -15.365 1 92.64 95 GLN A CA 1
ATOM 715 C C . GLN A 1 95 ? -8.881 -20.817 -14.03 1 92.64 95 GLN A C 1
ATOM 717 O O . GLN A 1 95 ? -9.177 -21.623 -13.146 1 92.64 95 GLN A O 1
ATOM 722 N N . GLY A 1 96 ? -8.931 -19.542 -13.837 1 94.66 96 GLY A N 1
ATOM 723 C CA . GLY A 1 96 ? -9.529 -18.981 -12.636 1 94.66 96 GLY A CA 1
ATOM 724 C C . GLY A 1 96 ? -8.546 -18.84 -11.489 1 94.66 96 GLY A C 1
ATOM 725 O O . GLY A 1 96 ? -8.927 -18.455 -10.382 1 94.66 96 GLY A O 1
ATOM 726 N N . ILE A 1 97 ? -7.302 -19.123 -11.685 1 96.8 97 ILE A N 1
ATOM 727 C CA . ILE A 1 97 ? -6.282 -19.122 -10.642 1 96.8 97 ILE A CA 1
ATOM 728 C C . ILE A 1 97 ? -6.18 -17.732 -10.02 1 96.8 97 ILE A C 1
ATOM 730 O O . ILE A 1 97 ? -6.141 -17.594 -8.795 1 96.8 97 ILE A O 1
ATOM 734 N N . GLY A 1 98 ? -6.143 -16.705 -10.837 1 97.36 98 GLY A N 1
ATOM 735 C CA . GLY A 1 98 ? -6.095 -15.342 -10.334 1 97.36 98 GLY A CA 1
ATOM 736 C C . GLY A 1 98 ? -7.261 -14.999 -9.426 1 97.36 98 GLY A C 1
ATOM 737 O O . GLY A 1 98 ? -7.073 -14.403 -8.363 1 97.36 98 GLY A O 1
ATOM 738 N N . ARG A 1 99 ? -8.388 -15.433 -9.832 1 96.5 99 ARG A N 1
ATOM 739 C CA . ARG A 1 99 ? -9.59 -15.166 -9.049 1 96.5 99 ARG A CA 1
ATOM 740 C C . ARG A 1 99 ? -9.538 -15.884 -7.704 1 96.5 99 ARG A C 1
ATOM 742 O O . ARG A 1 99 ? -9.966 -15.337 -6.686 1 96.5 99 ARG A O 1
ATOM 749 N N . TYR A 1 100 ? -9.067 -17.075 -7.704 1 96.89 100 TYR A N 1
ATOM 750 C CA . TYR A 1 100 ? -8.95 -17.843 -6.47 1 96.89 100 TYR A CA 1
ATOM 751 C C . TYR A 1 100 ? -7.944 -17.2 -5.521 1 96.89 100 TYR A C 1
ATOM 753 O O . TYR A 1 100 ? -8.175 -17.136 -4.312 1 96.89 100 TYR A O 1
ATOM 761 N N . LEU A 1 101 ? -6.89 -16.766 -6.099 1 98.44 101 LEU A N 1
ATOM 762 C CA . LEU A 1 101 ? -5.891 -16.07 -5.296 1 98.44 101 LEU A CA 1
ATOM 763 C C . LEU A 1 101 ? -6.476 -14.804 -4.679 1 98.44 101 LEU A C 1
ATOM 765 O O . LEU A 1 101 ? -6.284 -14.542 -3.489 1 98.44 101 LEU A O 1
ATOM 769 N N . LEU A 1 102 ? -7.208 -14.027 -5.466 1 98.38 102 LEU A N 1
ATOM 770 C CA . LEU A 1 102 ? -7.826 -12.794 -4.99 1 98.38 102 LEU A CA 1
ATOM 771 C C . LEU A 1 102 ? -8.82 -13.08 -3.87 1 98.38 102 LEU A C 1
ATOM 773 O O . LEU A 1 102 ? -8.825 -12.392 -2.848 1 98.38 102 LEU A O 1
ATOM 777 N N . SER A 1 103 ? -9.619 -14.094 -4.1 1 97.9 103 SER A N 1
ATOM 778 C CA . SER A 1 103 ? -10.586 -14.471 -3.074 1 97.9 103 SER A CA 1
ATOM 779 C C . SER A 1 103 ? -9.891 -14.851 -1.771 1 97.9 103 SER A C 1
ATOM 781 O O . SER A 1 103 ? -10.338 -14.469 -0.688 1 97.9 103 SER A O 1
ATOM 783 N N . SER A 1 104 ? -8.883 -15.593 -1.884 1 98.43 104 SER A N 1
ATOM 784 C CA . SER 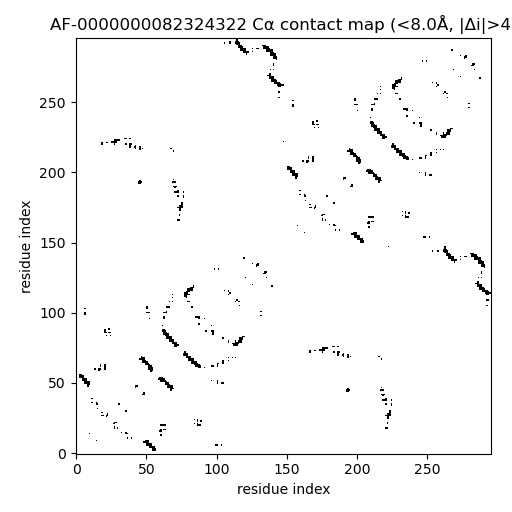A 1 104 ? -8.115 -15.997 -0.711 1 98.43 104 SER A CA 1
ATOM 785 C C . SER A 1 104 ? -7.551 -14.785 0.024 1 98.43 104 SER A C 1
ATOM 787 O O . SER A 1 104 ? -7.589 -14.726 1.255 1 98.43 104 SER A O 1
ATOM 789 N N . LEU A 1 105 ? -7.009 -13.816 -0.683 1 98.62 105 LEU A N 1
ATOM 790 C CA . LEU A 1 105 ? -6.441 -12.622 -0.067 1 98.62 105 LEU A CA 1
ATOM 791 C C . LEU A 1 105 ? -7.527 -11.786 0.602 1 98.62 105 LEU A C 1
ATOM 793 O O . LEU A 1 105 ? -7.285 -11.155 1.633 1 98.62 105 LEU A O 1
ATOM 797 N N . VAL A 1 106 ? -8.684 -11.74 0.015 1 98.05 106 VAL A N 1
ATOM 798 C CA . VAL A 1 106 ? -9.796 -11.013 0.619 1 98.05 106 VAL A CA 1
ATOM 799 C C . VAL A 1 106 ? -10.167 -11.653 1.955 1 98.05 106 VAL A C 1
ATOM 801 O O . VAL A 1 106 ? -10.467 -10.952 2.925 1 98.05 106 VAL A O 1
ATOM 804 N N . GLU A 1 107 ? -10.155 -12.944 1.981 1 97.79 107 GLU A N 1
ATOM 805 C CA . GLU A 1 107 ? -10.391 -13.644 3.24 1 97.79 107 GLU A CA 1
ATOM 806 C C . GLU A 1 107 ? -9.337 -13.278 4.282 1 97.79 107 GLU A C 1
ATOM 808 O O . GLU A 1 107 ? -9.664 -13.041 5.446 1 97.79 107 GLU A O 1
ATOM 813 N N . VAL A 1 108 ? -8.129 -13.272 3.888 1 98.14 108 VAL A N 1
ATOM 814 C CA . VAL A 1 108 ? -7.044 -12.879 4.781 1 98.14 108 VAL A CA 1
ATOM 815 C C . VAL A 1 108 ? -7.267 -11.449 5.269 1 98.14 108 VAL A C 1
ATOM 817 O O . VAL A 1 108 ? -7.114 -11.161 6.458 1 98.14 108 VAL A O 1
ATOM 820 N N . ALA A 1 109 ? -7.599 -10.576 4.331 1 98.4 109 ALA A N 1
ATOM 821 C CA . ALA A 1 109 ? -7.843 -9.177 4.672 1 98.4 109 ALA A CA 1
ATOM 822 C C . ALA A 1 109 ? -8.947 -9.051 5.717 1 98.4 109 ALA A C 1
ATOM 824 O O . ALA A 1 109 ? -8.819 -8.286 6.676 1 98.4 109 ALA A O 1
ATOM 825 N N . SER A 1 110 ? -9.957 -9.788 5.521 1 97.63 110 SER A N 1
ATOM 826 C CA . SER A 1 110 ? -11.063 -9.784 6.474 1 97.63 110 SER A CA 1
ATOM 827 C C . SER A 1 110 ? -10.598 -10.212 7.862 1 97.63 110 SER A C 1
ATOM 829 O O . SER A 1 110 ? -10.955 -9.587 8.862 1 97.63 110 SER A O 1
ATOM 831 N N . ALA A 1 111 ? -9.816 -11.204 7.886 1 97.28 111 ALA A N 1
ATOM 832 C CA . ALA A 1 111 ? -9.307 -11.731 9.149 1 97.28 111 ALA A CA 1
ATOM 833 C C . ALA A 1 111 ? -8.36 -10.737 9.816 1 97.28 111 ALA A C 1
ATOM 835 O O . ALA A 1 111 ? -8.149 -10.79 11.03 1 97.28 111 ALA A O 1
ATOM 836 N N . CYS A 1 112 ? -7.801 -9.846 9.023 1 96.67 112 CYS A N 1
ATOM 837 C CA . CYS A 1 112 ? -6.866 -8.847 9.529 1 96.67 112 CYS A CA 1
ATOM 838 C C . CYS A 1 112 ? -7.579 -7.532 9.822 1 96.67 112 CYS A C 1
ATOM 840 O O . CYS A 1 112 ? -6.942 -6.479 9.897 1 96.67 112 CYS A O 1
ATOM 842 N N . ASN A 1 113 ? -8.905 -7.537 9.856 1 96.4 113 ASN A N 1
ATOM 843 C CA . ASN A 1 113 ? -9.723 -6.385 10.22 1 96.4 113 ASN A CA 1
ATOM 844 C C . ASN A 1 113 ? -9.659 -5.293 9.156 1 96.4 113 ASN A C 1
ATOM 846 O O . ASN A 1 113 ? -9.7 -4.104 9.478 1 96.4 113 ASN A O 1
ATOM 850 N N . CYS A 1 114 ? -9.439 -5.64 7.948 1 98.11 114 CYS A N 1
ATOM 851 C CA . CYS A 1 114 ? -9.521 -4.686 6.849 1 98.11 114 CYS A CA 1
ATOM 852 C C . CYS A 1 114 ? -10.971 -4.341 6.533 1 98.11 114 CYS A C 1
ATOM 854 O O . CYS A 1 114 ? -11.832 -5.223 6.511 1 98.11 114 CYS A O 1
ATOM 856 N N . TYR A 1 115 ? -11.183 -3.02 6.254 1 98.09 115 TYR A N 1
ATOM 857 C CA . TYR A 1 115 ? -12.532 -2.625 5.862 1 98.09 115 TYR A CA 1
ATOM 858 C C . TYR A 1 115 ? -12.659 -2.549 4.346 1 98.09 115 TYR A C 1
ATOM 860 O O . TYR A 1 115 ? -13.77 -2.505 3.811 1 98.09 115 TYR A O 1
ATOM 868 N N . LYS A 1 116 ? -11.507 -2.58 3.668 1 98.35 116 LYS A N 1
ATOM 869 C CA . LYS A 1 116 ? -11.482 -2.614 2.208 1 98.35 116 LYS A CA 1
ATOM 870 C C . LYS A 1 116 ? -10.168 -3.195 1.694 1 98.35 116 LYS A C 1
ATOM 872 O O . LYS A 1 116 ? -9.183 -3.266 2.433 1 98.35 116 LYS A O 1
ATOM 877 N N . VAL A 1 117 ? -10.22 -3.615 0.443 1 98.74 117 VAL A N 1
ATOM 878 C CA . VAL A 1 117 ? -9.041 -4.042 -0.303 1 98.74 117 VAL A CA 1
ATOM 879 C C . VAL A 1 117 ? -8.925 -3.234 -1.594 1 98.74 117 VAL A C 1
ATOM 881 O O . VAL A 1 117 ? -9.929 -2.971 -2.261 1 98.74 117 VAL A O 1
ATOM 884 N N . VAL A 1 118 ? -7.679 -2.851 -1.892 1 98.84 118 VAL A N 1
ATOM 885 C CA . VAL A 1 118 ? -7.452 -2.086 -3.114 1 98.84 118 VAL A CA 1
ATOM 886 C C . VAL A 1 118 ? -6.32 -2.721 -3.919 1 98.84 118 VAL A C 1
ATOM 888 O O . VAL A 1 118 ? -5.488 -3.445 -3.367 1 98.84 118 VAL A O 1
ATOM 891 N N . LEU A 1 119 ? -6.316 -2.491 -5.165 1 98.83 119 LEU A N 1
ATOM 892 C CA . LEU A 1 119 ? -5.226 -2.83 -6.074 1 98.83 119 LEU A CA 1
ATOM 893 C C . LEU A 1 119 ? -5.187 -1.87 -7.258 1 98.83 119 LEU A C 1
ATOM 895 O O . LEU A 1 119 ? -6.104 -1.067 -7.442 1 98.83 119 LEU A O 1
ATOM 899 N N . ASP A 1 120 ? -4.096 -1.905 -8.025 1 98.77 120 ASP A N 1
ATOM 900 C CA . ASP A 1 120 ? -3.949 -1.099 -9.233 1 98.77 120 ASP A CA 1
ATOM 901 C C . ASP A 1 120 ? -3.771 -1.983 -10.465 1 98.77 120 ASP A C 1
ATOM 903 O O . ASP A 1 120 ? -3.072 -2.997 -10.413 1 98.77 120 ASP A O 1
ATOM 907 N N . CYS A 1 121 ? -4.367 -1.581 -11.538 1 98.56 121 CYS A N 1
ATOM 908 C CA . CYS A 1 121 ? -4.25 -2.385 -12.75 1 98.56 121 CYS A CA 1
ATOM 909 C C . CYS A 1 121 ? -4.317 -1.508 -13.995 1 98.56 121 CYS A C 1
ATOM 911 O O . CYS A 1 121 ? -4.735 -0.351 -13.922 1 98.56 121 CYS A O 1
ATOM 913 N N . ARG A 1 122 ? -3.897 -2.114 -15.122 1 98.1 122 ARG A N 1
ATOM 914 C CA . ARG A 1 122 ? -3.983 -1.469 -16.429 1 98.1 122 ARG A CA 1
ATOM 915 C C . ARG A 1 122 ? -5.43 -1.385 -16.903 1 98.1 122 ARG A C 1
ATOM 917 O O . ARG A 1 122 ? -6.294 -2.116 -16.412 1 98.1 122 ARG A O 1
ATOM 924 N N . ASP A 1 123 ? -5.632 -0.542 -17.921 1 97.98 123 ASP A N 1
ATOM 925 C CA . ASP A 1 123 ? -6.968 -0.322 -18.466 1 97.98 123 ASP A CA 1
ATOM 926 C C . ASP A 1 123 ? -7.589 -1.633 -18.943 1 97.98 123 ASP A C 1
ATOM 928 O O . ASP A 1 123 ? -8.782 -1.871 -18.742 1 97.98 123 ASP A O 1
ATOM 932 N N . ASP A 1 124 ? -6.821 -2.424 -19.546 1 97.68 124 ASP A N 1
ATOM 933 C CA . ASP A 1 124 ? -7.354 -3.625 -20.181 1 97.68 124 ASP A CA 1
ATOM 934 C C . ASP A 1 124 ? -7.682 -4.697 -19.143 1 97.68 124 ASP A C 1
ATOM 936 O O . ASP A 1 124 ? -8.232 -5.747 -19.479 1 97.68 124 ASP A O 1
ATOM 940 N N . MET A 1 125 ? -7.367 -4.423 -17.908 1 97.51 125 MET A N 1
ATOM 941 C CA . MET A 1 125 ? -7.61 -5.402 -16.852 1 97.51 125 MET A CA 1
ATOM 942 C C . MET A 1 125 ? -8.793 -4.984 -15.985 1 97.51 125 MET A C 1
ATOM 944 O O . MET A 1 125 ? -9.207 -5.726 -15.093 1 97.51 125 MET A O 1
ATOM 948 N N . VAL A 1 126 ? -9.348 -3.82 -16.203 1 98.4 126 VAL A N 1
ATOM 949 C CA . VAL A 1 126 ? -10.428 -3.283 -15.383 1 98.4 126 VAL A CA 1
ATOM 950 C C . VAL A 1 126 ? -11.606 -4.254 -15.379 1 98.4 126 VAL A C 1
ATOM 952 O O . VAL A 1 126 ? -12.158 -4.566 -14.321 1 98.4 126 VAL A O 1
ATOM 955 N N . ASP A 1 127 ? -11.962 -4.788 -16.542 1 97.75 127 ASP A N 1
ATOM 956 C CA . ASP A 1 127 ? -13.084 -5.718 -16.639 1 97.75 127 ASP A CA 1
ATOM 957 C C . ASP A 1 127 ? -12.807 -6.997 -15.852 1 97.75 127 ASP A C 1
ATOM 959 O O . ASP A 1 127 ? -13.707 -7.547 -15.215 1 97.75 127 ASP A O 1
ATOM 963 N N . TYR A 1 128 ? -11.638 -7.432 -15.972 1 97.06 128 TYR A N 1
ATOM 964 C CA . TYR A 1 128 ? -11.234 -8.639 -15.261 1 97.06 128 TYR A CA 1
ATOM 965 C C . TYR A 1 128 ? -11.452 -8.487 -13.76 1 97.06 128 TYR A C 1
ATOM 967 O O . TYR A 1 128 ? -12.097 -9.33 -13.132 1 97.06 128 TYR A O 1
ATOM 975 N N . TYR A 1 129 ? -11 -7.413 -13.14 1 98.24 129 TYR A N 1
ATOM 976 C CA . TYR A 1 129 ? -11.097 -7.214 -11.698 1 98.24 129 TYR A CA 1
ATOM 977 C C . TYR A 1 129 ? -12.517 -6.835 -11.295 1 98.24 129 TYR A C 1
ATOM 979 O O . TYR A 1 129 ? -12.96 -7.15 -10.188 1 98.24 129 TYR A O 1
ATOM 987 N N . SER A 1 130 ? -13.227 -6.151 -12.216 1 98.16 130 SER A N 1
ATOM 988 C CA . SER A 1 130 ? -14.635 -5.87 -11.955 1 98.16 130 SER A CA 1
ATOM 989 C C . SER A 1 130 ? -15.429 -7.158 -11.762 1 98.16 130 SER A C 1
ATOM 991 O O . SER A 1 130 ? -16.27 -7.247 -10.865 1 98.16 130 SER A O 1
ATOM 993 N N . LYS A 1 131 ? -15.112 -8.153 -12.566 1 96.16 131 LYS A N 1
ATOM 994 C CA . LYS A 1 131 ? -15.777 -9.448 -12.461 1 96.16 131 LYS A CA 1
ATOM 995 C C . LYS A 1 131 ? -15.403 -10.154 -11.161 1 96.16 131 LYS A C 1
ATOM 997 O O . LYS A 1 131 ? -16.128 -11.037 -10.697 1 96.16 131 LYS A O 1
ATOM 1002 N N . ALA A 1 132 ? -14.318 -9.761 -10.618 1 95.98 132 ALA A N 1
ATOM 1003 C CA . ALA A 1 132 ? -13.858 -10.361 -9.368 1 95.98 132 ALA A CA 1
ATOM 1004 C C . ALA A 1 132 ? -14.415 -9.61 -8.162 1 95.98 132 ALA A C 1
ATOM 1006 O O . ALA A 1 132 ? -14.04 -9.892 -7.021 1 95.98 132 ALA A O 1
ATOM 1007 N N . GLY A 1 133 ? -15.21 -8.542 -8.315 1 96.63 133 GLY A N 1
ATOM 1008 C CA . GLY A 1 133 ? -15.88 -7.859 -7.22 1 96.63 133 GLY A CA 1
ATOM 1009 C C . GLY A 1 133 ? -15.288 -6.497 -6.914 1 96.63 133 GLY A C 1
ATOM 1010 O O . GLY A 1 133 ? -15.73 -5.816 -5.986 1 96.63 133 GLY A O 1
ATOM 1011 N N . PHE A 1 134 ? -14.313 -6.11 -7.735 1 98.4 134 PHE A N 1
ATOM 1012 C CA . PHE A 1 134 ? -13.708 -4.795 -7.556 1 98.4 134 PHE A CA 1
ATOM 1013 C C . PHE A 1 134 ? -14.397 -3.759 -8.435 1 98.4 134 PHE A C 1
ATOM 1015 O O . PHE A 1 134 ? -15.006 -4.104 -9.45 1 98.4 134 PHE A O 1
ATOM 1022 N N . ARG A 1 135 ? -14.262 -2.536 -8.028 1 98.42 135 ARG A N 1
ATOM 1023 C CA . ARG A 1 135 ? -14.741 -1.418 -8.835 1 98.42 135 ARG A CA 1
ATOM 1024 C C . ARG A 1 135 ? -13.644 -0.377 -9.034 1 98.42 135 ARG A C 1
ATOM 1026 O O . ARG A 1 135 ? -12.868 -0.102 -8.117 1 98.42 135 ARG A O 1
ATOM 1033 N N . LYS A 1 136 ? -13.637 0.193 -10.185 1 98.42 136 LYS A N 1
ATOM 1034 C CA . LYS A 1 136 ? -12.686 1.27 -10.447 1 98.42 136 LYS A CA 1
ATOM 1035 C C . LYS A 1 136 ? -13.036 2.519 -9.644 1 98.42 136 LYS A C 1
ATOM 1037 O O . LYS A 1 136 ? -14.185 2.966 -9.65 1 98.42 136 LYS A O 1
ATOM 1042 N N . CYS A 1 137 ? -12.051 3.176 -8.935 1 98.28 137 CYS A N 1
ATOM 1043 C CA . CYS A 1 137 ? -12.323 4.322 -8.075 1 98.28 137 CYS A CA 1
ATOM 1044 C C . CYS A 1 137 ? -11.378 5.476 -8.389 1 98.28 137 CYS A C 1
ATOM 1046 O O . CYS A 1 137 ? -11.81 6.525 -8.87 1 98.28 137 CYS A O 1
ATOM 1048 N N . GLU A 1 138 ? -10.19 5.328 -8.173 1 98.56 138 GLU A N 1
ATOM 1049 C CA . GLU A 1 138 ? -9.228 6.423 -8.243 1 98.56 138 GLU A CA 1
ATOM 1050 C C . GLU A 1 138 ? -8.153 6.148 -9.291 1 98.56 138 GLU A C 1
ATOM 1052 O O . GLU A 1 138 ? -8.186 5.116 -9.965 1 98.56 138 GLU A O 1
ATOM 1057 N N . ASN A 1 139 ? -7.263 7.151 -9.478 1 98.62 139 ASN A N 1
ATOM 1058 C CA . ASN A 1 139 ? -6.123 7.044 -10.382 1 98.62 139 ASN A CA 1
ATOM 1059 C C . ASN A 1 139 ? -4.824 6.796 -9.621 1 98.62 139 ASN A C 1
ATOM 1061 O O . ASN A 1 139 ? -4.532 7.487 -8.643 1 98.62 139 ASN A O 1
ATOM 1065 N N . GLN A 1 140 ? -4.126 5.847 -10.149 1 98.85 140 GLN A N 1
ATOM 1066 C CA . GLN A 1 140 ? -2.801 5.664 -9.567 1 98.85 140 GLN A CA 1
ATOM 1067 C C . GLN A 1 140 ? -1.793 6.635 -10.175 1 98.85 140 GLN A C 1
ATOM 1069 O O . GLN A 1 140 ? -1.698 6.754 -11.398 1 98.85 140 GLN A O 1
ATOM 1074 N N . MET A 1 141 ? -1.117 7.366 -9.357 1 98.84 141 MET A N 1
ATOM 1075 C CA . MET A 1 141 ? -0.006 8.242 -9.721 1 98.84 141 MET A CA 1
ATOM 1076 C C . MET A 1 141 ? 1.329 7.618 -9.329 1 98.84 141 MET A C 1
ATOM 1078 O O . MET A 1 141 ? 1.447 7.011 -8.264 1 98.84 141 MET A O 1
ATOM 1082 N N . ARG A 1 142 ? 2.349 7.805 -10.164 1 98.69 142 ARG A N 1
ATOM 1083 C CA . ARG A 1 142 ? 3.64 7.163 -9.937 1 98.69 142 ARG A CA 1
ATOM 1084 C C . ARG A 1 142 ? 4.785 8.149 -10.144 1 98.69 142 ARG A C 1
ATOM 1086 O O . ARG A 1 142 ? 4.739 8.98 -11.053 1 98.69 142 ARG A O 1
ATOM 1093 N N . MET A 1 143 ? 5.742 8.121 -9.334 1 98.4 143 MET A N 1
ATOM 1094 C CA . MET A 1 143 ? 7.02 8.813 -9.48 1 98.4 143 MET A CA 1
ATOM 1095 C C . MET A 1 143 ? 8.184 7.835 -9.364 1 98.4 143 MET A C 1
ATOM 1097 O O . MET A 1 143 ? 8.282 7.094 -8.385 1 98.4 143 MET A O 1
ATOM 1101 N N . ASN A 1 144 ? 9.082 7.769 -10.321 1 97.79 144 ASN A N 1
ATOM 1102 C CA . ASN A 1 144 ? 10.278 6.937 -10.251 1 97.79 144 ASN A CA 1
ATOM 1103 C C . ASN A 1 144 ? 11.395 7.625 -9.471 1 97.79 144 ASN A C 1
ATOM 1105 O O . ASN A 1 144 ? 11.682 8.801 -9.697 1 97.79 144 ASN A O 1
ATOM 1109 N N . ILE A 1 145 ? 12.003 7.026 -8.523 1 94.89 145 ILE A N 1
ATOM 1110 C CA . ILE A 1 145 ? 13.1 7.553 -7.719 1 94.89 145 ILE A CA 1
ATOM 1111 C C . ILE A 1 145 ? 14.436 7.152 -8.34 1 94.89 145 ILE A C 1
ATOM 1113 O O . ILE A 1 145 ? 15.33 7.986 -8.498 1 94.89 145 ILE A O 1
ATOM 1117 N N . SER A 1 146 ? 14.646 5.974 -8.468 1 82.85 146 SER A N 1
ATOM 1118 C CA . SER A 1 146 ? 15.864 5.463 -9.089 1 82.85 146 SER A CA 1
ATOM 1119 C C . SER A 1 146 ? 15.557 4.743 -10.397 1 82.85 146 SER A C 1
ATOM 1121 O O . SER A 1 146 ? 14.426 4.306 -10.621 1 82.85 146 SER A O 1
ATOM 1123 N N . PRO A 1 147 ? 16.618 4.966 -11.23 1 68.75 147 PRO A N 1
ATOM 1124 C CA . PRO A 1 147 ? 16.401 4.294 -12.513 1 68.75 147 PRO A CA 1
ATOM 1125 C C . PRO A 1 147 ? 16.044 2.818 -12.352 1 68.75 147 PRO A C 1
ATOM 1127 O O . PRO A 1 147 ? 16.55 2.152 -11.445 1 68.75 147 PRO A O 1
ATOM 1130 N N . GLN A 1 148 ? 14.98 2.466 -12.916 1 58.4 148 GLN A N 1
ATOM 1131 C CA . GLN A 1 148 ? 14.49 1.092 -12.89 1 58.4 148 GLN A CA 1
ATOM 1132 C C . GLN A 1 148 ? 15.261 0.214 -1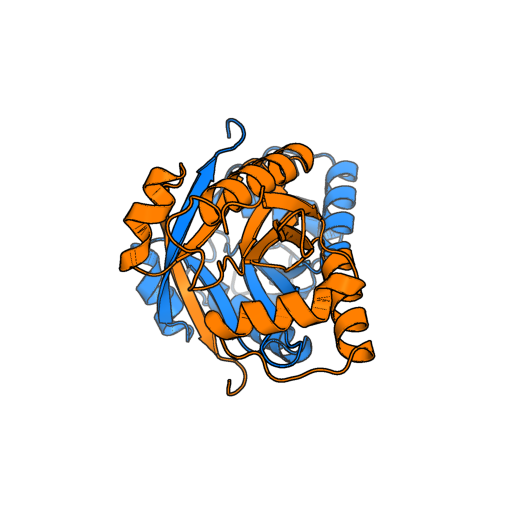3.871 1 58.4 148 GLN A C 1
ATOM 1134 O O . GLN A 1 148 ? 15.701 0.686 -14.921 1 58.4 148 GLN A O 1
ATOM 1139 N N . MET B 1 1 ? -1.35 34.516 9.654 1 44.02 1 MET B N 1
ATOM 1140 C CA . MET B 1 1 ? -0.582 33.847 10.701 1 44.02 1 MET B CA 1
ATOM 1141 C C . MET B 1 1 ? 0.56 33.033 10.102 1 44.02 1 MET B C 1
ATOM 1143 O O . MET B 1 1 ? 0.367 31.883 9.707 1 44.02 1 MET B O 1
ATOM 1147 N N . SER B 1 2 ? 1.427 33.705 9.478 1 56.35 2 SER B N 1
ATOM 1148 C CA . SER B 1 2 ? 2.523 33.423 8.557 1 56.35 2 SER B CA 1
ATOM 1149 C C . SER B 1 2 ? 3.588 32.552 9.215 1 56.35 2 SER B C 1
ATOM 1151 O O . SER B 1 2 ? 4.778 32.87 9.162 1 56.35 2 SER B O 1
ATOM 1153 N N . GLY B 1 3 ? 3.129 31.847 10.371 1 70.04 3 GLY B N 1
ATOM 1154 C CA . GLY B 1 3 ? 4.267 31.251 11.052 1 70.04 3 GLY B CA 1
ATOM 1155 C C . GLY B 1 3 ? 4.953 30.172 10.234 1 70.04 3 GLY B C 1
ATOM 1156 O O . GLY B 1 3 ? 4.401 29.694 9.24 1 70.04 3 GLY B O 1
ATOM 1157 N N . SER B 1 4 ? 6.184 30.022 10.46 1 89.89 4 SER B N 1
ATOM 1158 C CA . SER B 1 4 ? 7.052 29.067 9.779 1 89.89 4 SER B CA 1
ATOM 1159 C C . SER B 1 4 ? 6.566 27.636 9.981 1 89.89 4 SER B C 1
ATOM 1161 O O . SER B 1 4 ? 6.021 27.303 11.035 1 89.89 4 SER B O 1
ATOM 1163 N N . ILE B 1 5 ? 6.374 26.954 8.959 1 94.67 5 ILE B N 1
ATOM 1164 C CA . ILE B 1 5 ? 5.946 25.56 8.992 1 94.67 5 ILE B CA 1
ATOM 1165 C C . ILE B 1 5 ? 7.166 24.644 8.92 1 94.67 5 ILE B C 1
ATOM 1167 O O . ILE B 1 5 ? 8.078 24.876 8.123 1 94.67 5 ILE B O 1
ATOM 1171 N N . VAL B 1 6 ? 7.172 23.652 9.847 1 96.33 6 VAL B N 1
ATOM 1172 C CA . VAL B 1 6 ? 8.241 22.659 9.875 1 96.33 6 VAL B CA 1
ATOM 1173 C C . VAL B 1 6 ? 7.674 21.279 9.547 1 96.33 6 VAL B C 1
ATOM 1175 O O . VAL B 1 6 ? 6.59 20.92 10.013 1 96.33 6 VAL B O 1
ATOM 1178 N N . ILE B 1 7 ? 8.409 20.519 8.729 1 98 7 ILE B N 1
ATOM 1179 C CA . ILE B 1 7 ? 8.059 19.137 8.419 1 98 7 ILE B CA 1
ATOM 1180 C C . ILE B 1 7 ? 8.92 18.189 9.25 1 98 7 ILE B C 1
ATOM 1182 O O . ILE B 1 7 ? 10.149 18.294 9.25 1 98 7 ILE B O 1
ATOM 1186 N N . ARG B 1 8 ? 8.294 17.29 9.937 1 97.95 8 ARG B N 1
ATOM 1187 C CA . ARG B 1 8 ? 9.031 16.344 10.769 1 97.95 8 ARG B CA 1
ATOM 1188 C C . ARG B 1 8 ? 8.254 15.043 10.937 1 97.95 8 ARG B C 1
ATOM 1190 O O . ARG B 1 8 ? 7.108 14.936 10.494 1 97.95 8 ARG B O 1
ATOM 1197 N N . ASP B 1 9 ? 8.901 14.054 11.596 1 98.33 9 ASP B N 1
ATOM 1198 C CA . ASP B 1 9 ? 8.228 12.797 11.908 1 98.33 9 ASP B CA 1
ATOM 1199 C C . ASP B 1 9 ? 7.131 13.006 12.95 1 98.33 9 ASP B C 1
ATOM 1201 O O . ASP B 1 9 ? 7.276 13.83 13.855 1 98.33 9 ASP B O 1
ATOM 1205 N N . VAL B 1 10 ? 6.089 12.228 12.835 1 98.51 10 VAL B N 1
ATOM 1206 C CA . VAL B 1 10 ? 5.007 12.255 13.813 1 98.51 10 VAL B CA 1
ATOM 1207 C C . VAL B 1 10 ? 5.513 11.738 15.158 1 98.51 10 VAL B C 1
ATOM 1209 O O . VAL B 1 10 ? 6.344 10.828 15.207 1 98.51 10 VAL B O 1
ATOM 1212 N N . GLU B 1 11 ? 5.04 12.323 16.194 1 97.15 11 GLU B N 1
ATOM 1213 C CA . GLU B 1 11 ? 5.27 11.868 17.562 1 97.15 11 GLU B CA 1
ATOM 1214 C C . GLU B 1 11 ? 3.961 11.477 18.242 1 97.15 11 GLU B C 1
ATOM 1216 O O . GLU B 1 11 ? 2.88 11.843 17.776 1 97.15 11 GLU B O 1
ATOM 1221 N N . THR B 1 12 ? 4.105 10.727 19.339 1 97.34 12 THR B N 1
ATOM 1222 C CA . THR B 1 12 ? 2.918 10.249 20.039 1 97.34 12 THR B CA 1
ATOM 1223 C C . THR B 1 12 ? 2.027 11.417 20.452 1 97.34 12 THR B C 1
ATOM 1225 O O . THR B 1 12 ? 0.799 11.318 20.395 1 97.34 12 THR B O 1
ATOM 1228 N N . ARG B 1 13 ? 2.579 12.505 20.798 1 96.34 13 ARG B N 1
ATOM 1229 C CA . ARG B 1 13 ? 1.823 13.668 21.253 1 96.34 13 ARG B CA 1
ATOM 1230 C C . ARG B 1 13 ? 1.022 14.282 20.11 1 96.34 13 ARG B C 1
ATOM 1232 O O . ARG B 1 13 ? 0.129 15.1 20.34 1 96.34 13 ARG B O 1
ATOM 1239 N N . ASP B 1 14 ? 1.364 13.944 18.865 1 98.09 14 ASP B N 1
ATOM 1240 C CA . ASP B 1 14 ? 0.729 14.529 17.688 1 98.09 14 ASP B CA 1
ATOM 1241 C C . ASP B 1 14 ? -0.531 13.757 17.302 1 98.09 14 ASP B C 1
ATOM 1243 O O . ASP B 1 14 ? -1.336 14.233 16.499 1 98.09 14 ASP B O 1
ATOM 1247 N N . LEU B 1 15 ? -0.718 12.572 17.868 1 98.53 15 LEU B N 1
ATOM 1248 C CA . LEU B 1 15 ? -1.625 11.588 17.286 1 98.53 15 LEU B CA 1
ATOM 1249 C C . LEU B 1 15 ? -3.065 12.09 17.32 1 98.53 15 LEU B C 1
ATOM 1251 O O . LEU B 1 15 ? -3.819 11.887 16.365 1 98.53 15 LEU B O 1
ATOM 1255 N N . ARG B 1 16 ? -3.52 12.745 18.331 1 97.79 16 ARG B N 1
ATOM 1256 C CA . ARG B 1 16 ? -4.875 13.286 18.384 1 97.79 16 ARG B CA 1
ATOM 1257 C C . ARG B 1 16 ? -5.077 14.362 17.323 1 97.79 16 ARG B C 1
ATOM 1259 O O . ARG B 1 16 ? -6.105 14.386 16.643 1 97.79 16 ARG B O 1
ATOM 1266 N N . GLY B 1 17 ? -4.103 15.234 17.238 1 97.94 17 GLY B N 1
ATOM 1267 C CA . GLY B 1 17 ? -4.163 16.267 16.217 1 97.94 17 GLY B CA 1
ATOM 1268 C C . GLY B 1 17 ? -4.175 15.71 14.805 1 97.94 17 GLY B C 1
ATOM 1269 O O . GLY B 1 17 ? -4.862 16.24 13.929 1 97.94 17 GLY B O 1
ATOM 1270 N N . VAL B 1 18 ? -3.422 14.633 14.59 1 98.72 18 VAL B N 1
ATOM 1271 C CA . VAL B 1 18 ? -3.38 13.977 13.288 1 98.72 18 VAL B CA 1
ATOM 1272 C C . VAL B 1 18 ? -4.744 13.366 12.973 1 98.72 18 VAL B C 1
ATOM 1274 O O . VAL B 1 18 ? -5.257 13.516 11.862 1 98.72 18 VAL B O 1
ATOM 1277 N N . LEU B 1 19 ? -5.323 12.675 13.974 1 98.75 19 LEU B N 1
ATOM 1278 C CA . LEU B 1 19 ? -6.64 12.086 13.757 1 98.75 19 LEU B CA 1
ATOM 1279 C C . LEU B 1 19 ? -7.665 13.16 13.408 1 98.75 19 LEU B C 1
ATOM 1281 O O . LEU B 1 19 ? -8.483 12.974 12.504 1 98.75 19 LEU B O 1
ATOM 1285 N N . MET B 1 20 ? -7.645 14.249 14.102 1 97.93 20 MET B N 1
ATOM 1286 C CA . MET B 1 20 ? -8.554 15.357 13.823 1 97.93 20 MET B CA 1
ATOM 1287 C C . MET B 1 20 ? -8.354 15.881 12.405 1 97.93 20 MET B C 1
ATOM 1289 O O . MET B 1 20 ? -9.325 16.158 11.698 1 97.93 20 MET B O 1
ATOM 1293 N N . LEU B 1 21 ? -7.138 16.065 12.069 1 98.45 21 LEU B N 1
ATOM 1294 C CA . LEU B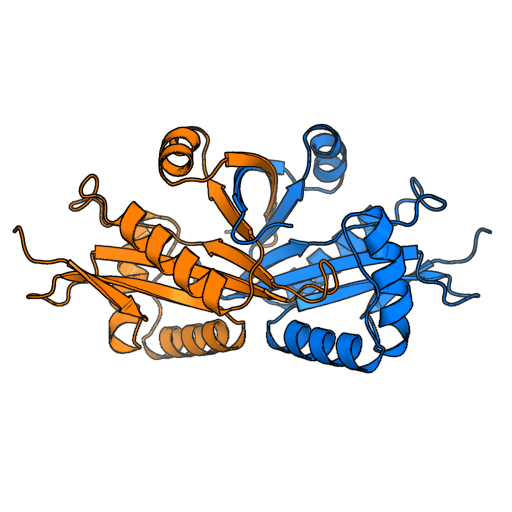 1 21 ? -6.81 16.522 10.723 1 98.45 21 LEU B CA 1
ATOM 1295 C C . LEU B 1 21 ? -7.332 15.545 9.675 1 98.45 21 LEU B C 1
ATOM 1297 O O . LEU B 1 21 ? -7.894 15.961 8.659 1 98.45 21 LEU B O 1
ATOM 1301 N N . LEU B 1 22 ? -7.195 14.21 9.911 1 98.66 22 LEU B N 1
ATOM 1302 C CA . LEU B 1 22 ? -7.605 13.166 8.978 1 98.66 22 LEU B CA 1
ATOM 1303 C C . LEU B 1 22 ? -9.119 13.16 8.8 1 98.66 22 LEU B C 1
ATOM 1305 O O . LEU B 1 22 ? -9.627 12.676 7.785 1 98.66 22 LEU B O 1
ATOM 1309 N N . SER B 1 23 ? -9.834 13.75 9.71 1 98.16 23 SER B N 1
ATOM 1310 C CA . SER B 1 23 ? -11.289 13.821 9.622 1 98.16 23 SER B CA 1
ATOM 1311 C C . SER B 1 23 ? -11.73 14.699 8.456 1 98.16 23 SER B C 1
ATOM 1313 O O . SER B 1 23 ? -12.879 14.625 8.015 1 98.16 23 SER B O 1
ATOM 1315 N N . HIS B 1 24 ? -10.853 15.567 7.966 1 97.46 24 HIS B N 1
ATOM 1316 C CA . HIS B 1 24 ? -11.147 16.366 6.781 1 97.46 24 HIS B CA 1
ATOM 1317 C C . HIS B 1 24 ? -10.998 15.54 5.508 1 97.46 24 HIS B C 1
ATOM 1319 O O . HIS B 1 24 ? -11.374 15.989 4.423 1 97.46 24 HIS B O 1
ATOM 1325 N N . LEU B 1 25 ? -10.42 14.323 5.612 1 96.99 25 LEU B N 1
ATOM 1326 C CA . LEU B 1 25 ? -10.143 13.466 4.465 1 96.99 25 LEU B CA 1
ATOM 1327 C C . LEU B 1 25 ? -11.158 12.331 4.377 1 96.99 25 LEU B C 1
ATOM 1329 O O . LEU B 1 25 ? -11.612 11.981 3.285 1 96.99 25 LEU B O 1
ATOM 1333 N N . THR B 1 26 ? -11.467 11.734 5.482 1 97.04 26 THR B N 1
ATOM 1334 C CA . THR B 1 26 ? -12.317 10.55 5.536 1 97.04 26 THR B CA 1
ATOM 1335 C C . THR B 1 26 ? -12.877 10.349 6.941 1 97.04 26 THR B C 1
ATOM 1337 O O . THR B 1 26 ? -12.679 11.191 7.82 1 97.04 26 THR B O 1
ATOM 1340 N N . SER B 1 27 ? -13.623 9.177 7.109 1 97.25 27 SER B N 1
ATOM 1341 C CA . SER B 1 27 ? -14.176 8.85 8.419 1 97.25 27 SER B CA 1
ATOM 1342 C C . SER B 1 27 ? -13.071 8.658 9.453 1 97.25 27 SER B C 1
ATOM 1344 O O . SER B 1 27 ? -12.188 7.816 9.276 1 97.25 27 SER B O 1
ATOM 1346 N N . ALA B 1 28 ? -13.14 9.381 10.509 1 98.08 28 ALA B N 1
ATOM 1347 C CA . ALA B 1 28 ? -12.142 9.322 11.574 1 98.08 28 ALA B CA 1
ATOM 1348 C C . ALA B 1 28 ? -12.801 9.399 12.948 1 98.08 28 ALA B C 1
ATOM 1350 O O . ALA B 1 28 ? -12.599 10.366 13.687 1 98.08 28 ALA B O 1
ATOM 1351 N N . PRO B 1 29 ? -13.537 8.384 13.255 1 97.8 29 PRO B N 1
ATOM 1352 C CA . PRO B 1 29 ? -14.168 8.408 14.576 1 97.8 29 PRO B CA 1
ATOM 1353 C C . PRO B 1 29 ? -13.155 8.54 15.711 1 97.8 29 PRO B C 1
ATOM 1355 O O . PRO B 1 29 ? -11.998 8.141 15.56 1 97.8 29 PRO B O 1
ATOM 1358 N N . ALA B 1 30 ? -13.639 9.035 16.832 1 97.22 30 ALA B N 1
ATOM 1359 C CA . ALA B 1 30 ? -12.783 9.263 17.993 1 97.22 30 ALA B CA 1
ATOM 1360 C C . ALA B 1 30 ? -12.193 7.952 18.505 1 97.22 30 ALA B C 1
ATOM 1362 O O . ALA B 1 30 ? -12.876 6.926 18.536 1 97.22 30 ALA B O 1
ATOM 1363 N N . LEU B 1 31 ? -11.009 7.989 18.906 1 97.88 31 LEU B N 1
ATOM 1364 C CA . LEU B 1 31 ? -10.277 6.931 19.594 1 97.88 31 LEU B CA 1
ATOM 1365 C C . LEU B 1 31 ? -9.653 7.452 20.884 1 97.88 31 LEU B C 1
ATOM 1367 O O . LEU B 1 31 ? -9.304 8.631 20.978 1 97.88 31 LEU B O 1
ATOM 1371 N N . THR B 1 32 ? -9.491 6.573 21.835 1 97.9 32 THR B N 1
ATOM 1372 C CA . THR B 1 32 ? -8.773 6.963 23.043 1 97.9 32 THR B CA 1
ATOM 1373 C C . THR B 1 32 ? -7.281 7.118 22.76 1 97.9 32 THR B C 1
ATOM 1375 O O . THR B 1 32 ? -6.784 6.635 21.741 1 97.9 32 THR B O 1
ATOM 1378 N N . GLN B 1 33 ? -6.651 7.821 23.668 1 97.31 33 GLN B N 1
ATOM 1379 C CA . GLN B 1 33 ? -5.207 7.971 23.526 1 97.31 33 GLN B CA 1
ATOM 1380 C C . GLN B 1 33 ? -4.514 6.612 23.478 1 97.31 33 GLN B C 1
ATOM 1382 O O . GLN B 1 33 ? -3.584 6.412 22.694 1 97.31 33 GLN B O 1
ATOM 1387 N N . GLU B 1 34 ? -4.984 5.748 24.261 1 98.01 34 GLU B N 1
ATOM 1388 C CA . GLU B 1 34 ? -4.41 4.406 24.291 1 98.01 34 GLU B CA 1
ATOM 1389 C C . GLU B 1 34 ? -4.594 3.697 22.952 1 98.01 34 GLU B C 1
ATOM 1391 O O . GLU B 1 34 ? -3.667 3.059 22.449 1 98.01 34 GLU B O 1
ATOM 1396 N N . GLU B 1 35 ? -5.726 3.795 22.417 1 98.38 35 GLU B N 1
ATOM 1397 C CA . GLU B 1 35 ? -6.01 3.189 21.12 1 98.38 35 GLU B CA 1
ATOM 1398 C C . GLU B 1 35 ? -5.131 3.788 20.026 1 98.38 35 GLU B C 1
ATOM 1400 O O . GLU B 1 35 ? -4.601 3.064 19.181 1 98.38 35 GLU B O 1
ATOM 1405 N N . LEU B 1 36 ? -4.984 5.063 20.076 1 98.61 36 LEU B N 1
ATOM 1406 C CA . LEU B 1 36 ? -4.156 5.757 19.097 1 98.61 36 LEU B CA 1
ATOM 1407 C C . LEU B 1 36 ? -2.711 5.274 19.166 1 98.61 36 LEU B C 1
ATOM 1409 O O . LEU B 1 36 ? -2.084 5.028 18.132 1 98.61 36 LEU B O 1
ATOM 1413 N N . GLU B 1 37 ? -2.228 5.179 20.301 1 98.51 37 GLU B N 1
ATOM 1414 C CA . GLU B 1 37 ? -0.848 4.742 20.488 1 98.51 37 GLU B CA 1
ATOM 1415 C C . GLU B 1 37 ? -0.656 3.303 20.018 1 98.51 37 GLU B C 1
ATOM 1417 O O . GLU B 1 37 ? 0.373 2.969 19.427 1 98.51 37 GLU B O 1
ATOM 1422 N N . GLN B 1 38 ? -1.64 2.495 20.29 1 98.36 38 GLN B N 1
ATOM 1423 C CA . GLN B 1 38 ? -1.575 1.112 19.83 1 98.36 38 GLN B CA 1
ATOM 1424 C C . GLN B 1 38 ? -1.551 1.039 18.306 1 98.36 38 GLN B C 1
ATOM 1426 O O . GLN B 1 38 ? -0.773 0.278 17.727 1 98.36 38 GLN B O 1
ATOM 1431 N N . VAL B 1 39 ? -2.392 1.783 17.678 1 98.38 39 VAL B N 1
ATOM 1432 C CA . VAL B 1 39 ? -2.426 1.809 16.219 1 98.38 39 VAL B CA 1
ATOM 1433 C C . VAL B 1 39 ? -1.095 2.331 15.681 1 98.38 39 VAL B C 1
ATOM 1435 O O . VAL B 1 39 ? -0.568 1.806 14.698 1 98.38 39 VAL B O 1
ATOM 1438 N N . HIS B 1 40 ? -0.588 3.364 16.312 1 98.48 40 HIS B N 1
ATOM 1439 C CA . HIS B 1 40 ? 0.68 3.95 15.892 1 98.48 40 HIS B CA 1
ATOM 1440 C C . HIS B 1 40 ? 1.803 2.92 15.933 1 98.48 40 HIS B C 1
ATOM 1442 O O . HIS B 1 40 ? 2.606 2.833 15.001 1 98.48 40 HIS B O 1
ATOM 1448 N N . VAL B 1 41 ? 1.822 2.168 16.978 1 97.82 41 VAL B N 1
ATOM 1449 C CA . VAL B 1 41 ? 2.839 1.13 17.115 1 97.82 41 VAL B CA 1
ATOM 1450 C C . VAL B 1 41 ? 2.703 0.119 15.979 1 97.82 41 VAL B C 1
ATOM 1452 O O . VAL B 1 41 ? 3.696 -0.259 15.354 1 97.82 41 VAL B O 1
ATOM 1455 N N . ARG B 1 42 ? 1.522 -0.308 15.686 1 96.95 42 ARG B N 1
ATOM 1456 C CA . ARG B 1 42 ? 1.283 -1.248 14.595 1 96.95 42 ARG B CA 1
ATOM 1457 C C . ARG B 1 42 ? 1.728 -0.661 13.26 1 96.95 42 ARG B C 1
ATOM 1459 O O . ARG B 1 42 ? 2.286 -1.37 12.419 1 96.95 42 ARG B O 1
ATOM 1466 N N . ARG B 1 43 ? 1.478 0.584 13.1 1 97.85 43 ARG B N 1
ATOM 1467 C CA . ARG B 1 43 ? 1.852 1.27 11.868 1 97.85 43 ARG B CA 1
ATOM 1468 C C . ARG B 1 43 ? 3.367 1.299 11.694 1 97.85 43 ARG B C 1
ATOM 1470 O O . ARG B 1 43 ? 3.88 0.981 10.619 1 97.85 43 ARG B O 1
ATOM 1477 N N . VAL B 1 44 ? 4.024 1.659 12.702 1 96.43 44 VAL B N 1
ATOM 1478 C CA . VAL B 1 44 ? 5.481 1.726 12.658 1 96.43 44 VAL B CA 1
ATOM 1479 C C . VAL B 1 44 ? 6.052 0.344 12.348 1 96.43 44 VAL B C 1
ATOM 1481 O O . VAL B 1 44 ? 6.935 0.206 11.498 1 96.43 44 VAL B O 1
ATOM 1484 N N . LEU B 1 45 ? 5.522 -0.668 12.966 1 93.86 45 LEU B N 1
ATOM 1485 C CA . LEU B 1 45 ? 5.984 -2.034 12.746 1 93.86 45 LEU B CA 1
ATOM 1486 C C . LEU B 1 45 ? 5.715 -2.474 11.311 1 93.86 45 LEU B C 1
ATOM 1488 O O . LEU B 1 45 ? 6.502 -3.225 10.729 1 93.86 45 LEU B O 1
ATOM 1492 N N . ALA B 1 46 ? 4.691 -1.956 10.766 1 94.65 46 ALA B N 1
ATOM 1493 C CA . ALA B 1 46 ? 4.303 -2.324 9.406 1 94.65 46 ALA B CA 1
ATOM 1494 C C . ALA B 1 46 ? 5.082 -1.512 8.375 1 94.65 46 ALA B C 1
ATOM 1496 O O . ALA B 1 46 ? 4.816 -1.603 7.175 1 94.65 46 ALA B O 1
ATOM 1497 N N . GLY B 1 47 ? 5.959 -0.689 8.829 1 93.51 47 GLY B N 1
ATOM 1498 C CA . GLY B 1 47 ? 6.797 0.063 7.909 1 93.51 47 GLY B CA 1
ATOM 1499 C C . GLY B 1 47 ? 6.178 1.38 7.478 1 93.51 47 GLY B C 1
ATOM 1500 O O . GLY B 1 47 ? 6.581 1.96 6.467 1 93.51 47 GLY B O 1
ATOM 1501 N N . VAL B 1 48 ? 5.163 1.839 8.195 1 97.62 48 VAL B N 1
ATOM 1502 C CA . VAL B 1 48 ? 4.522 3.108 7.865 1 97.62 48 VAL B CA 1
ATOM 1503 C C . VAL B 1 48 ? 5.3 4.26 8.496 1 97.62 48 VAL B C 1
ATOM 1505 O O . VAL B 1 48 ? 5.562 4.254 9.701 1 97.62 48 VAL B O 1
ATOM 1508 N N . ARG B 1 49 ? 5.689 5.182 7.68 1 97.85 49 ARG B N 1
ATOM 1509 C CA . ARG B 1 49 ? 6.326 6.426 8.1 1 97.85 49 ARG B CA 1
ATOM 1510 C C . ARG B 1 49 ? 5.392 7.615 7.899 1 97.85 49 ARG B C 1
ATOM 1512 O O . ARG B 1 49 ? 4.94 7.874 6.782 1 97.85 49 ARG B O 1
ATOM 1519 N N . THR B 1 50 ? 5.16 8.299 8.965 1 98.72 50 THR B N 1
ATOM 1520 C CA . THR B 1 50 ? 4.228 9.419 8.9 1 98.72 50 THR B CA 1
ATOM 1521 C C . THR B 1 50 ? 4.951 10.74 9.152 1 98.72 50 THR B C 1
ATOM 1523 O O . THR B 1 50 ? 5.706 10.865 10.118 1 98.72 50 THR B O 1
ATOM 1526 N N . ARG B 1 51 ? 4.719 11.682 8.257 1 98.79 51 ARG B N 1
ATOM 1527 C CA . ARG B 1 51 ? 5.231 13.042 8.388 1 98.79 51 ARG B CA 1
ATOM 1528 C C . ARG B 1 51 ? 4.106 14.022 8.703 1 98.79 51 ARG B C 1
ATOM 1530 O O . ARG B 1 51 ? 2.984 13.865 8.217 1 98.79 51 ARG B O 1
ATOM 1537 N N . VAL B 1 52 ? 4.483 15.045 9.481 1 98.73 52 VAL B N 1
ATOM 1538 C CA . VAL B 1 52 ? 3.512 16.089 9.792 1 98.73 52 VAL B CA 1
ATOM 1539 C C . VAL B 1 52 ? 4.11 17.46 9.483 1 98.73 52 VAL B C 1
ATOM 1541 O O . VAL B 1 52 ? 5.328 17.644 9.557 1 98.73 52 VAL B O 1
ATOM 1544 N N . ALA B 1 53 ? 3.261 18.327 9.002 1 98.51 53 ALA B N 1
ATOM 1545 C CA . ALA B 1 53 ? 3.535 19.76 8.933 1 98.51 53 ALA B CA 1
ATOM 1546 C C . ALA B 1 53 ? 2.977 20.485 10.154 1 98.51 53 ALA B C 1
ATOM 1548 O O . ALA B 1 53 ? 1.785 20.385 10.452 1 98.51 53 ALA B O 1
ATOM 1549 N N . VAL B 1 54 ? 3.859 21.208 10.855 1 97.43 54 VAL B N 1
ATOM 1550 C CA . VAL B 1 54 ? 3.483 21.831 12.12 1 97.43 5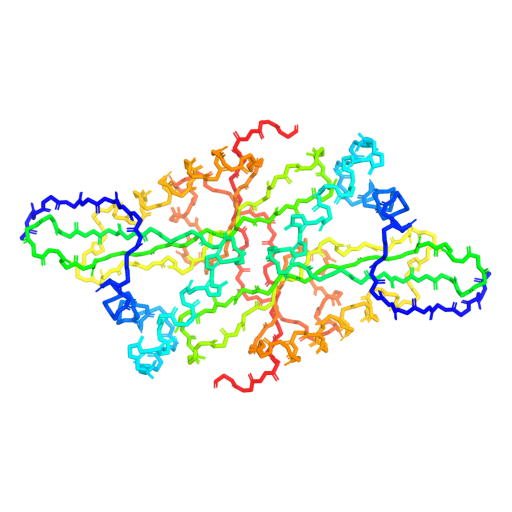4 VAL B CA 1
ATOM 1551 C C . VAL B 1 54 ? 3.883 23.305 12.11 1 97.43 54 VAL B C 1
ATOM 1553 O O . VAL B 1 54 ? 4.955 23.66 11.612 1 97.43 54 VAL B O 1
ATOM 1556 N N . TYR B 1 55 ? 2.961 24.125 12.603 1 94.72 55 TYR B N 1
ATOM 1557 C CA . TYR B 1 55 ? 3.381 25.497 12.867 1 94.72 55 TYR B CA 1
ATOM 1558 C C . TYR B 1 55 ? 4.457 25.54 13.945 1 94.72 55 TYR B C 1
ATOM 1560 O O . TYR B 1 55 ? 4.297 24.946 15.014 1 94.72 55 TYR B O 1
ATOM 1568 N N . SER B 1 56 ? 5.485 26.236 13.64 1 91.58 56 SER B N 1
ATOM 1569 C CA . SER B 1 56 ? 6.626 26.264 14.55 1 91.58 56 SER B CA 1
ATOM 1570 C C . SER B 1 56 ? 6.259 26.922 15.876 1 91.58 56 SER B C 1
ATOM 1572 O O . SER B 1 56 ? 6.759 26.524 16.931 1 91.58 56 SER B O 1
ATOM 1574 N N . THR B 1 57 ? 5.335 27.817 15.897 1 90.48 57 THR B N 1
ATOM 1575 C CA . THR B 1 57 ? 5.033 28.625 17.073 1 90.48 57 THR B CA 1
ATOM 1576 C C . THR B 1 57 ? 3.983 27.94 17.944 1 90.48 57 THR B C 1
ATOM 1578 O O . THR B 1 57 ? 4.145 27.847 19.162 1 90.48 57 THR B O 1
ATOM 1581 N N . THR B 1 58 ? 2.914 27.39 17.386 1 90.68 58 THR B N 1
ATOM 1582 C CA . THR B 1 58 ? 1.786 26.85 18.138 1 90.68 58 THR B CA 1
ATOM 1583 C C . THR B 1 58 ? 1.87 25.329 18.221 1 90.68 58 THR B C 1
ATOM 1585 O O . THR B 1 58 ? 1.156 24.705 19.01 1 90.68 58 THR B O 1
ATOM 1588 N N . GLN B 1 59 ? 2.756 24.754 17.388 1 92.17 59 GLN B N 1
ATOM 1589 C CA . GLN B 1 59 ? 2.908 23.305 17.31 1 92.17 59 GLN B CA 1
ATOM 1590 C C . GLN B 1 59 ? 1.622 22.642 16.823 1 92.17 59 GLN B C 1
ATOM 1592 O O . GLN B 1 59 ? 1.424 21.441 17.02 1 92.17 59 GLN B O 1
ATOM 1597 N N . GLN B 1 60 ? 0.804 23.45 16.275 1 94.74 60 GLN B N 1
ATOM 1598 C CA . GLN B 1 60 ? -0.423 22.93 15.682 1 94.74 60 GLN B CA 1
ATOM 1599 C C . GLN B 1 60 ? -0.127 22.127 14.418 1 94.74 60 GLN B C 1
ATOM 1601 O O . GLN B 1 60 ? 0.613 22.585 13.545 1 94.74 60 GLN B O 1
ATOM 1606 N N . ILE B 1 61 ? -0.719 20.927 14.308 1 97.62 61 ILE B N 1
ATOM 1607 C CA . ILE B 1 61 ? -0.58 20.091 13.12 1 97.62 61 ILE B CA 1
ATOM 1608 C C . ILE B 1 61 ? -1.481 20.622 12.007 1 97.62 61 ILE B C 1
ATOM 1610 O O . ILE B 1 61 ? -2.697 20.728 12.182 1 97.62 61 ILE B O 1
ATOM 1614 N N . VAL B 1 62 ? -0.925 20.901 10.814 1 97.92 62 VAL B N 1
ATOM 1615 C CA . VAL B 1 62 ? -1.731 21.524 9.769 1 97.92 62 VAL B CA 1
ATOM 1616 C C . VAL B 1 62 ? -1.669 20.68 8.497 1 97.92 62 VAL B C 1
ATOM 1618 O O . VAL B 1 62 ? -2.342 20.985 7.509 1 97.92 62 VAL B O 1
ATOM 1621 N N . GLY B 1 63 ? -0.889 19.625 8.468 1 98.67 63 GLY B N 1
ATOM 1622 C CA . GLY B 1 63 ? -0.796 18.679 7.368 1 98.67 63 GLY B CA 1
ATOM 1623 C C . GLY B 1 63 ? -0.196 17.347 7.777 1 98.67 63 GLY B C 1
ATOM 1624 O O . GLY B 1 63 ? 0.56 17.272 8.748 1 98.67 63 GLY B O 1
ATOM 1625 N N . THR B 1 64 ? -0.542 16.31 7.077 1 98.87 64 THR B N 1
ATOM 1626 C CA . THR B 1 64 ? 0.056 15.001 7.312 1 98.87 64 THR B CA 1
ATOM 1627 C C . THR B 1 64 ? 0.065 14.172 6.031 1 98.87 64 THR B C 1
ATOM 1629 O O . THR B 1 64 ? -0.731 14.416 5.122 1 98.87 64 THR B O 1
ATOM 1632 N N . ALA B 1 65 ? 0.933 13.304 5.911 1 98.86 65 ALA B N 1
ATOM 1633 C CA . ALA B 1 65 ? 1.051 12.289 4.867 1 98.86 65 ALA B CA 1
ATOM 1634 C C . ALA B 1 65 ? 1.875 11.099 5.35 1 98.86 65 ALA B C 1
ATOM 1636 O O . ALA B 1 65 ? 2.771 11.254 6.183 1 98.86 65 ALA B O 1
ATOM 1637 N N . SER B 1 66 ? 1.573 9.969 4.837 1 98.83 66 SER B N 1
ATOM 1638 C CA . SER B 1 66 ? 2.266 8.759 5.269 1 98.83 66 SER B CA 1
ATOM 1639 C C . SER B 1 66 ? 2.854 8.005 4.081 1 98.83 66 SER B C 1
ATOM 1641 O O . SER B 1 66 ? 2.401 8.173 2.947 1 98.83 66 SER B O 1
ATOM 1643 N N . LEU B 1 67 ? 3.859 7.239 4.359 1 98.8 67 LEU B N 1
ATOM 1644 C CA . LEU B 1 67 ? 4.534 6.362 3.408 1 98.8 67 LEU B CA 1
ATOM 1645 C C . LEU B 1 67 ? 4.567 4.926 3.922 1 98.8 67 LEU B C 1
ATOM 1647 O O . LEU B 1 67 ? 5.041 4.67 5.031 1 98.8 67 LEU B O 1
ATOM 1651 N N . ILE B 1 68 ? 4.032 4.027 3.187 1 98.51 68 ILE B N 1
ATOM 1652 C CA . ILE B 1 68 ? 4.209 2.605 3.458 1 98.51 68 ILE B CA 1
ATOM 1653 C C . ILE B 1 68 ? 5.34 2.052 2.594 1 98.51 68 ILE B C 1
ATOM 1655 O O . ILE B 1 68 ? 5.283 2.126 1.364 1 98.51 68 ILE B O 1
ATOM 1659 N N . VAL B 1 69 ? 6.348 1.524 3.223 1 97.7 69 VAL B N 1
ATOM 1660 C CA . VAL B 1 69 ? 7.472 0.94 2.498 1 97.7 69 VAL B CA 1
ATOM 1661 C C . VAL B 1 69 ? 7.236 -0.555 2.298 1 97.7 69 VAL B C 1
ATOM 1663 O O . VAL B 1 69 ? 7.165 -1.314 3.267 1 97.7 69 VAL B O 1
ATOM 1666 N N . GLU B 1 70 ? 7.128 -0.955 1.069 1 97.96 70 GLU B N 1
ATOM 1667 C CA . GLU B 1 70 ? 6.861 -2.341 0.699 1 97.96 70 GLU B CA 1
ATOM 1668 C C . GLU B 1 70 ? 8.108 -3.01 0.127 1 97.96 70 GLU B C 1
ATOM 1670 O O . GLU B 1 70 ? 8.501 -2.735 -1.008 1 97.96 70 GLU B O 1
ATOM 1675 N N . PRO B 1 71 ? 8.764 -3.938 0.859 1 97.94 71 PRO B N 1
ATOM 1676 C CA . PRO B 1 71 ? 9.834 -4.725 0.242 1 97.94 71 PRO B CA 1
ATOM 1677 C C . PRO B 1 71 ? 9.328 -5.639 -0.872 1 97.94 71 PRO B C 1
ATOM 1679 O O . PRO B 1 71 ? 8.289 -6.287 -0.719 1 97.94 71 PRO B O 1
ATOM 1682 N N . LYS B 1 72 ? 10.026 -5.656 -1.949 1 98.26 72 LYS B N 1
ATOM 1683 C CA . LYS B 1 72 ? 9.649 -6.468 -3.102 1 98.26 72 LYS B CA 1
ATOM 1684 C C . LYS B 1 72 ? 10.662 -7.583 -3.344 1 98.26 72 LYS B C 1
ATOM 1686 O O . LYS B 1 72 ? 11.868 -7.378 -3.187 1 98.26 72 LYS B O 1
ATOM 1691 N N . LEU B 1 73 ? 10.127 -8.714 -3.761 1 98.36 73 LEU B N 1
ATOM 1692 C CA . LEU B 1 73 ? 11.032 -9.749 -4.25 1 98.36 73 LEU B CA 1
ATOM 1693 C C . LEU B 1 73 ? 11.622 -9.36 -5.602 1 98.36 73 LEU B C 1
ATOM 1695 O O . LEU B 1 73 ? 12.729 -9.782 -5.945 1 98.36 73 LEU B O 1
ATOM 1699 N N . THR B 1 74 ? 10.941 -8.564 -6.324 1 98.09 74 THR B N 1
ATOM 1700 C CA . THR B 1 74 ? 11.335 -8.121 -7.657 1 98.09 74 THR B CA 1
ATOM 1701 C C . THR B 1 74 ? 12.261 -6.912 -7.574 1 98.09 74 THR B C 1
ATOM 1703 O O . THR B 1 74 ? 12.567 -6.431 -6.48 1 98.09 74 THR B O 1
ATOM 1706 N N . HIS B 1 75 ? 12.817 -6.53 -8.758 1 97.61 75 HIS B N 1
ATOM 1707 C CA . HIS B 1 75 ? 13.668 -5.352 -8.875 1 97.61 75 HIS B CA 1
ATOM 1708 C C . HIS B 1 75 ? 14.843 -5.422 -7.905 1 97.61 75 HIS B C 1
ATOM 1710 O O . HIS B 1 75 ? 15.156 -4.438 -7.231 1 97.61 75 HIS B O 1
ATOM 1716 N N . GLY B 1 76 ? 15.349 -6.642 -7.702 1 96.67 76 GLY B N 1
ATOM 1717 C CA . GLY B 1 76 ? 16.564 -6.837 -6.927 1 96.67 76 GLY B CA 1
ATOM 1718 C C . GLY B 1 76 ? 16.351 -6.677 -5.434 1 96.67 76 GLY B C 1
ATOM 1719 O O . GLY B 1 76 ? 17.274 -6.308 -4.705 1 96.67 76 GLY B O 1
ATOM 1720 N N . GLY B 1 77 ? 15.092 -6.809 -4.989 1 97.13 77 GLY B N 1
ATOM 1721 C CA . GLY B 1 77 ? 14.816 -6.698 -3.565 1 97.13 77 GLY B CA 1
ATOM 1722 C C . GLY B 1 77 ? 14.595 -5.268 -3.11 1 97.13 77 GLY B C 1
ATOM 1723 O O . GLY B 1 77 ? 14.568 -4.991 -1.909 1 97.13 77 GLY B O 1
ATOM 1724 N N . LYS B 1 78 ? 14.487 -4.348 -4.033 1 97.52 78 LYS B N 1
ATOM 1725 C CA . LYS B 1 78 ? 14.191 -2.958 -3.696 1 97.52 78 LYS B CA 1
ATOM 1726 C C . LYS B 1 78 ? 12.773 -2.815 -3.152 1 97.52 78 LYS B C 1
ATOM 1728 O O . LYS B 1 78 ? 12.046 -3.803 -3.03 1 97.52 78 LYS B O 1
ATOM 1733 N N . CYS B 1 79 ? 12.439 -1.586 -2.79 1 98.08 79 CYS B N 1
ATOM 1734 C CA . CYS B 1 79 ? 11.139 -1.346 -2.174 1 98.08 79 CYS B CA 1
ATOM 1735 C C . CYS B 1 79 ? 10.289 -0.42 -3.036 1 98.08 79 CYS B C 1
ATOM 1737 O O . CYS B 1 79 ? 10.801 0.224 -3.953 1 98.08 79 CYS B O 1
ATOM 1739 N N . VAL B 1 80 ? 9.014 -0.463 -2.791 1 98.34 80 VAL B N 1
ATOM 1740 C CA . VAL B 1 80 ? 8.064 0.514 -3.312 1 98.34 80 VAL B CA 1
ATOM 1741 C C . VAL B 1 80 ? 7.472 1.323 -2.16 1 98.34 80 VAL B C 1
ATOM 1743 O O . VAL B 1 80 ? 7.157 0.772 -1.103 1 98.34 80 VAL B O 1
ATOM 1746 N N . GLY B 1 81 ? 7.406 2.606 -2.365 1 98.55 81 GLY B N 1
ATOM 1747 C CA . GLY B 1 81 ? 6.718 3.445 -1.397 1 98.55 81 GLY B CA 1
ATOM 1748 C C . GLY B 1 81 ? 5.285 3.754 -1.788 1 98.55 81 GLY B C 1
ATOM 1749 O O . GLY B 1 81 ? 5.027 4.232 -2.895 1 98.55 81 GLY B O 1
ATOM 1750 N N . HIS B 1 82 ? 4.341 3.517 -0.938 1 98.8 82 HIS B N 1
ATOM 1751 C CA . HIS B 1 82 ? 2.944 3.904 -1.098 1 98.8 82 HIS B CA 1
ATOM 1752 C C . HIS B 1 82 ? 2.614 5.134 -0.258 1 98.8 82 HIS B C 1
ATOM 1754 O O . HIS B 1 82 ? 2.643 5.077 0.973 1 98.8 82 HIS B O 1
ATOM 1760 N N . VAL B 1 83 ? 2.305 6.204 -0.907 1 98.81 83 VAL B N 1
ATOM 1761 C CA . VAL B 1 83 ? 1.9 7.409 -0.19 1 98.81 83 VAL B CA 1
ATOM 1762 C C . VAL B 1 83 ? 0.41 7.339 0.138 1 98.81 83 VAL B C 1
ATOM 1764 O O . VAL B 1 83 ? -0.411 7.043 -0.734 1 98.81 83 VAL B O 1
ATOM 1767 N N . GLU B 1 84 ? 0.105 7.646 1.367 1 98.49 84 GLU B N 1
ATOM 1768 C CA . GLU B 1 84 ? -1.26 7.549 1.876 1 98.49 84 GLU B CA 1
ATOM 1769 C C . GLU B 1 84 ? -1.614 8.755 2.741 1 98.49 84 GLU B C 1
ATOM 1771 O O . GLU B 1 84 ? -0.727 9.421 3.279 1 98.49 84 GLU B O 1
ATOM 1776 N N . ASP B 1 85 ? -2.865 9.053 2.854 1 98.3 85 ASP B N 1
ATOM 1777 C CA . ASP B 1 85 ? -3.447 9.927 3.869 1 98.3 85 ASP B CA 1
ATOM 1778 C C . ASP B 1 85 ? -2.864 11.335 3.78 1 98.3 85 ASP B C 1
ATOM 1780 O O . ASP B 1 85 ? -2.469 11.914 4.794 1 98.3 85 ASP B O 1
ATOM 1784 N N . VAL B 1 86 ? -2.772 11.845 2.567 1 98.47 86 VAL B N 1
ATOM 1785 C CA . VAL B 1 86 ? -2.302 13.213 2.375 1 98.47 86 VAL B CA 1
ATOM 1786 C C . VAL B 1 86 ? -3.44 14.194 2.648 1 98.47 86 VAL B C 1
ATOM 1788 O O . VAL B 1 86 ? -4.465 14.172 1.962 1 98.47 86 VAL B O 1
ATOM 1791 N N . VAL B 1 87 ? -3.251 15.002 3.617 1 98.42 87 VAL B N 1
ATOM 1792 C CA . VAL B 1 87 ? -4.299 15.967 3.933 1 98.42 87 VAL B CA 1
ATOM 1793 C C . VAL B 1 87 ? -3.677 17.232 4.521 1 98.42 87 VAL B C 1
ATOM 1795 O O . VAL B 1 87 ? -2.73 17.157 5.308 1 98.42 87 VAL B O 1
ATOM 1798 N N . THR B 1 88 ? -4.098 18.331 4.098 1 98.13 88 THR B N 1
ATOM 1799 C CA . THR B 1 88 ? -3.777 19.649 4.636 1 98.13 88 THR B CA 1
ATOM 1800 C C . THR B 1 88 ? -5.014 20.299 5.248 1 98.13 88 THR B C 1
ATOM 1802 O O . THR B 1 88 ? -6.108 20.216 4.685 1 98.13 88 THR B O 1
ATOM 1805 N N . HIS B 1 89 ? -4.834 20.893 6.386 1 97.81 89 HIS B N 1
ATOM 1806 C CA . HIS B 1 89 ? -5.955 21.616 6.977 1 97.81 89 HIS B CA 1
ATOM 1807 C C . HIS B 1 89 ? -6.582 22.576 5.972 1 97.81 89 HIS B C 1
ATOM 1809 O O . HIS B 1 89 ? -5.87 23.289 5.26 1 97.81 89 HIS B O 1
ATOM 1815 N N . PRO B 1 90 ? -7.887 22.63 5.982 1 97.02 90 PRO B N 1
ATOM 1816 C CA . PRO B 1 90 ? -8.561 23.46 4.981 1 97.02 90 PRO B CA 1
ATOM 1817 C C . PRO B 1 90 ? -8.115 24.92 5.028 1 97.02 90 PRO B C 1
ATOM 1819 O O . PRO B 1 90 ? -7.946 25.551 3.981 1 97.02 90 PRO B O 1
ATOM 1822 N N . ASP B 1 91 ? -7.836 25.434 6.123 1 94.46 91 ASP B N 1
ATOM 1823 C CA . ASP B 1 91 ? -7.479 26.837 6.306 1 94.46 91 ASP B CA 1
ATOM 1824 C C . ASP B 1 91 ? -6.046 27.103 5.849 1 94.46 91 ASP B C 1
ATOM 1826 O O . ASP B 1 91 ? -5.61 28.255 5.794 1 94.46 91 ASP B O 1
ATOM 1830 N N . CYS B 1 92 ? -5.332 26.081 5.555 1 94.88 92 CYS B N 1
ATOM 1831 C CA . CYS B 1 92 ? -3.922 26.239 5.218 1 94.88 92 CYS B CA 1
ATOM 1832 C C . CYS B 1 92 ? -3.641 25.751 3.802 1 94.88 92 CYS B C 1
ATOM 1834 O O . CYS B 1 92 ? -2.483 25.606 3.408 1 94.88 92 CYS B O 1
ATOM 1836 N N . ARG B 1 93 ? -4.637 25.452 3.061 1 94.32 93 ARG B N 1
ATOM 1837 C CA . ARG B 1 93 ? -4.464 24.963 1.697 1 94.32 93 ARG B CA 1
ATOM 1838 C C . ARG B 1 93 ? -3.963 26.071 0.777 1 94.32 93 ARG B C 1
ATOM 1840 O O . ARG B 1 93 ? -4.15 27.255 1.064 1 94.32 93 ARG B O 1
ATOM 1847 N N . GLY B 1 94 ? -3.241 25.641 -0.266 1 91.71 94 GLY B N 1
ATOM 1848 C CA . GLY B 1 94 ? -2.723 26.6 -1.228 1 91.71 94 GLY B CA 1
ATOM 1849 C C . GLY B 1 94 ? -1.393 27.201 -0.815 1 91.71 94 GLY B C 1
ATOM 1850 O O . GLY B 1 94 ? -0.907 28.141 -1.448 1 91.71 94 GLY B O 1
ATOM 1851 N N . GLN B 1 95 ? -0.827 26.716 0.177 1 92.58 95 GLN B N 1
ATOM 1852 C CA . GLN B 1 95 ? 0.422 27.256 0.704 1 92.58 95 GLN B CA 1
ATOM 1853 C C . GLN B 1 95 ? 1.593 26.324 0.407 1 92.58 95 GLN B C 1
ATOM 1855 O O . GLN B 1 95 ? 2.7 26.529 0.909 1 92.58 95 GLN B O 1
ATOM 1860 N N . GLY B 1 96 ? 1.345 25.27 -0.304 1 94.64 96 GLY B N 1
ATOM 1861 C CA . GLY B 1 96 ? 2.409 24.368 -0.715 1 94.64 96 GLY B CA 1
ATOM 1862 C C . GLY B 1 96 ? 2.695 23.28 0.302 1 94.64 96 GLY B C 1
ATOM 1863 O O . GLY B 1 96 ? 3.623 22.487 0.127 1 94.64 96 GLY B O 1
ATOM 1864 N N . ILE B 1 97 ? 1.963 23.185 1.349 1 96.77 97 ILE B N 1
ATOM 1865 C CA . ILE B 1 97 ? 2.197 22.249 2.443 1 96.77 97 ILE B CA 1
ATOM 1866 C C . ILE B 1 97 ? 2.155 20.817 1.914 1 96.77 97 ILE B C 1
ATOM 1868 O O . ILE B 1 97 ? 3.025 20.004 2.236 1 96.77 97 ILE B O 1
ATOM 1872 N N . GLY B 1 98 ? 1.163 20.502 1.112 1 97.3 98 GLY B N 1
ATOM 1873 C CA . GLY B 1 98 ? 1.071 19.176 0.523 1 97.3 98 GLY B CA 1
ATOM 1874 C C . GLY B 1 98 ? 2.297 18.796 -0.286 1 97.3 98 GLY B C 1
ATOM 1875 O O . GLY B 1 98 ? 2.81 17.683 -0.159 1 97.3 98 GLY B O 1
ATOM 1876 N N . ARG B 1 99 ? 2.76 19.727 -1.021 1 96.49 99 ARG B N 1
ATOM 1877 C CA . ARG B 1 99 ? 3.935 19.486 -1.851 1 96.49 99 ARG B CA 1
ATOM 1878 C C . ARG B 1 99 ? 5.172 19.244 -0.992 1 96.49 99 ARG B C 1
ATOM 1880 O O . ARG B 1 99 ? 6.004 18.394 -1.318 1 96.49 99 ARG B O 1
ATOM 1887 N N . TYR B 1 100 ? 5.306 19.984 0.053 1 96.85 100 TYR B N 1
ATOM 1888 C CA . TYR B 1 100 ? 6.44 19.82 0.955 1 96.85 100 TYR B CA 1
ATOM 1889 C C . TYR B 1 100 ? 6.397 18.46 1.643 1 96.85 100 TYR B C 1
ATOM 1891 O O . TYR B 1 100 ? 7.429 17.803 1.796 1 96.85 100 TYR B O 1
ATOM 1899 N N . LEU B 1 101 ? 5.235 18.106 2.023 1 98.43 101 LEU B N 1
ATOM 1900 C CA . LEU B 1 101 ? 5.068 16.791 2.631 1 98.43 101 LEU B CA 1
ATOM 1901 C C . LEU B 1 101 ? 5.44 15.685 1.649 1 98.43 101 LEU B C 1
ATOM 1903 O O . LEU B 1 101 ? 6.156 14.747 2.006 1 98.43 101 LEU B O 1
ATOM 1907 N N . LEU B 1 102 ? 4.977 15.787 0.406 1 98.37 102 LEU B N 1
ATOM 1908 C CA . LEU B 1 102 ? 5.272 14.798 -0.625 1 98.37 102 LEU B CA 1
ATOM 1909 C C . LEU B 1 102 ? 6.773 14.711 -0.881 1 98.37 102 LEU B C 1
ATOM 1911 O O . LEU B 1 102 ? 7.329 13.614 -0.966 1 98.37 102 LEU B O 1
ATOM 1915 N N . SER B 1 103 ? 7.383 15.877 -0.984 1 97.88 103 SER B N 1
ATOM 1916 C CA . SER B 1 103 ? 8.826 15.902 -1.195 1 97.88 103 SER B CA 1
ATOM 1917 C C . SER B 1 103 ? 9.564 15.214 -0.051 1 97.88 103 SER B C 1
ATOM 1919 O O . SER B 1 103 ? 10.511 14.459 -0.281 1 97.88 103 SER B O 1
ATOM 1921 N N . SER B 1 104 ? 9.16 15.499 1.112 1 98.42 104 SER B N 1
ATOM 1922 C CA . SER B 1 104 ? 9.766 14.878 2.286 1 98.42 104 SER B CA 1
ATOM 1923 C C . SER B 1 104 ? 9.611 13.361 2.251 1 98.42 104 SER B C 1
ATOM 1925 O O . SER B 1 104 ? 10.552 12.628 2.562 1 98.42 104 SER B O 1
ATOM 1927 N N . LEU B 1 105 ? 8.45 12.853 1.897 1 98.61 105 LEU B N 1
ATOM 1928 C CA . LEU B 1 105 ? 8.209 11.416 1.84 1 98.61 105 LEU B CA 1
ATOM 1929 C C . LEU B 1 105 ? 9.04 10.768 0.738 1 98.61 105 LEU B C 1
ATOM 1931 O O . LEU B 1 105 ? 9.484 9.626 0.879 1 98.61 105 LEU B O 1
ATOM 1935 N N . VAL B 1 106 ? 9.218 11.453 -0.353 1 98.04 106 VAL B N 1
ATOM 1936 C CA . VAL B 1 106 ? 10.05 10.933 -1.432 1 98.04 106 VAL B CA 1
ATOM 1937 C C . VAL B 1 106 ? 11.49 10.779 -0.946 1 98.04 106 VAL B C 1
ATOM 1939 O O . VAL B 1 106 ? 12.162 9.8 -1.277 1 98.04 106 VAL B O 1
ATOM 1942 N N . GLU B 1 107 ? 11.934 11.726 -0.199 1 97.78 107 GLU B N 1
ATOM 1943 C CA . GLU B 1 107 ? 13.261 11.615 0.4 1 97.78 107 GLU B CA 1
ATOM 1944 C C . GLU B 1 107 ? 13.354 10.396 1.313 1 97.78 107 GLU B C 1
ATOM 1946 O O . GLU B 1 107 ? 14.346 9.665 1.282 1 97.78 107 GLU B O 1
ATOM 1951 N N . VAL B 1 108 ? 12.38 10.211 2.118 1 98.11 108 VAL B N 1
ATOM 1952 C CA . VAL B 1 108 ? 12.336 9.047 2.996 1 98.11 108 VAL B CA 1
ATOM 1953 C C . VAL B 1 108 ? 12.353 7.768 2.162 1 98.11 108 VAL B C 1
ATOM 1955 O O . VAL B 1 108 ? 13.082 6.824 2.476 1 98.11 108 VAL B O 1
ATOM 1958 N N . ALA B 1 109 ? 11.53 7.75 1.123 1 98.38 109 ALA B N 1
ATOM 1959 C CA . ALA B 1 109 ? 11.458 6.584 0.245 1 98.38 109 ALA B CA 1
ATOM 1960 C C . ALA B 1 109 ? 12.825 6.263 -0.353 1 98.38 109 ALA B C 1
ATOM 1962 O O . ALA B 1 109 ? 13.233 5.1 -0.396 1 98.38 109 ALA B O 1
ATOM 1963 N N . SER B 1 110 ? 13.474 7.279 -0.769 1 97.63 110 SER B N 1
ATOM 1964 C CA . SER B 1 110 ? 14.811 7.103 -1.328 1 97.63 110 SER B CA 1
ATOM 1965 C C . SER B 1 110 ? 15.759 6.481 -0.309 1 97.63 110 SER B C 1
ATOM 1967 O O . SER B 1 110 ? 16.508 5.557 -0.633 1 97.63 110 SER B O 1
ATOM 1969 N N . ALA B 1 111 ? 15.674 6.942 0.863 1 97.28 111 ALA B N 1
ATOM 1970 C CA . ALA B 1 111 ? 16.536 6.451 1.935 1 97.28 111 ALA B CA 1
ATOM 1971 C C . ALA B 1 111 ? 16.193 5.009 2.297 1 97.28 111 ALA B C 1
ATOM 1973 O O . ALA B 1 111 ? 17.024 4.287 2.854 1 97.28 111 ALA B O 1
ATOM 1974 N N . CYS B 1 112 ? 14.991 4.599 1.974 1 96.67 112 CYS B N 1
ATOM 1975 C CA . CYS B 1 112 ? 14.529 3.249 2.276 1 96.67 112 CYS B CA 1
ATOM 1976 C C . CYS B 1 112 ? 14.704 2.331 1.073 1 96.67 112 CYS B C 1
ATOM 1978 O O . CYS B 1 112 ? 14.053 1.288 0.983 1 96.67 112 CYS B O 1
ATOM 1980 N N . ASN B 1 113 ? 15.456 2.758 0.061 1 96.38 113 ASN B N 1
ATOM 1981 C CA . ASN B 1 113 ? 15.798 1.956 -1.109 1 96.38 113 ASN B CA 1
ATOM 1982 C C . ASN B 1 113 ? 14.584 1.719 -2.001 1 96.38 113 ASN B C 1
ATOM 1984 O O . ASN B 1 113 ? 14.449 0.653 -2.604 1 96.38 113 ASN B O 1
ATOM 1988 N N . CYS B 1 114 ? 13.662 2.588 -1.999 1 98.12 114 CYS B N 1
ATOM 1989 C CA . CYS B 1 114 ? 12.549 2.525 -2.939 1 98.12 114 CYS B CA 1
ATOM 1990 C C . CYS B 1 114 ? 12.994 2.929 -4.34 1 98.12 114 CYS B C 1
ATOM 1992 O O . CYS B 1 114 ? 13.748 3.89 -4.503 1 98.12 114 CYS B O 1
ATOM 1994 N N . TYR B 1 115 ? 12.456 2.172 -5.331 1 98.09 115 TYR B N 1
ATOM 1995 C CA . TYR B 1 115 ? 12.77 2.549 -6.705 1 98.09 115 TYR B CA 1
ATOM 1996 C C . TYR B 1 115 ? 11.655 3.396 -7.306 1 98.09 115 TYR B C 1
ATOM 1998 O O . TYR B 1 115 ? 11.843 4.035 -8.344 1 98.09 115 TYR B O 1
ATOM 2006 N N . LYS B 1 116 ? 10.509 3.416 -6.612 1 98.34 116 LYS B N 1
ATOM 2007 C CA . LYS B 1 116 ? 9.391 4.265 -7.016 1 98.34 116 LYS B CA 1
ATOM 2008 C C . LYS B 1 116 ? 8.466 4.554 -5.837 1 98.34 116 LYS B C 1
ATOM 2010 O O . LYS B 1 116 ? 8.512 3.859 -4.82 1 98.34 116 LYS B O 1
ATOM 2015 N N . VAL B 1 117 ? 7.675 5.604 -6.016 1 98.73 117 VAL B N 1
ATOM 2016 C CA . VAL B 1 117 ? 6.594 5.951 -5.099 1 98.73 117 VAL B CA 1
ATOM 2017 C C . VAL B 1 117 ? 5.275 6.032 -5.863 1 98.73 117 VAL B C 1
ATOM 2019 O O . VAL B 1 117 ? 5.228 6.548 -6.982 1 98.73 117 VAL B O 1
ATOM 2022 N N . VAL B 1 118 ? 4.232 5.499 -5.217 1 98.84 118 VAL B N 1
ATOM 2023 C CA . VAL B 1 118 ? 2.917 5.536 -5.849 1 98.84 118 VAL B CA 1
ATOM 2024 C C . VAL B 1 118 ? 1.887 6.093 -4.869 1 98.84 118 VAL B C 1
ATOM 2026 O O . VAL B 1 118 ? 2.092 6.05 -3.654 1 98.84 118 VAL B O 1
ATOM 2029 N N . LEU B 1 119 ? 0.854 6.622 -5.376 1 98.83 119 LEU B N 1
ATOM 2030 C CA . LEU B 1 119 ? -0.328 7.031 -4.625 1 98.83 119 LEU B CA 1
ATOM 2031 C C . LEU B 1 119 ? -1.576 6.971 -5.5 1 98.83 119 LEU B C 1
ATOM 2033 O O . LEU B 1 119 ? -1.479 6.779 -6.715 1 98.83 119 LEU B O 1
ATOM 2037 N N . ASP B 1 120 ? -2.747 7.074 -4.883 1 98.78 120 ASP B N 1
ATOM 2038 C CA . ASP B 1 120 ? -4.02 7.107 -5.596 1 98.78 120 ASP B CA 1
ATOM 2039 C C . ASP B 1 120 ? -4.765 8.413 -5.329 1 98.78 120 ASP B C 1
ATOM 2041 O O . ASP B 1 120 ? -4.774 8.91 -4.201 1 98.78 120 ASP B O 1
ATOM 2045 N N . CYS B 1 121 ? -5.383 8.924 -6.344 1 98.56 121 CYS B N 1
ATOM 2046 C CA . CYS B 1 121 ? -6.105 10.179 -6.162 1 98.56 121 CYS B CA 1
ATOM 2047 C C . CYS B 1 121 ? -7.311 10.254 -7.091 1 98.56 121 CYS B C 1
ATOM 2049 O O . CYS B 1 121 ? -7.407 9.489 -8.053 1 98.56 121 CYS B O 1
ATOM 2051 N N . ARG B 1 122 ? -8.197 11.202 -6.761 1 98.09 122 ARG B N 1
ATOM 2052 C CA . ARG B 1 122 ? -9.363 11.494 -7.588 1 98.09 122 ARG B CA 1
ATOM 2053 C C . ARG B 1 122 ? -8.956 12.185 -8.885 1 98.09 122 ARG B C 1
ATOM 2055 O O . ARG B 1 122 ? -7.862 12.746 -8.979 1 98.09 122 ARG B O 1
ATOM 2062 N N . ASP B 1 123 ? -9.915 12.202 -9.844 1 97.98 123 ASP B N 1
ATOM 2063 C CA . ASP B 1 123 ? -9.669 12.794 -11.155 1 97.98 123 ASP B CA 1
ATOM 2064 C C . ASP B 1 123 ? -9.255 14.259 -11.028 1 97.98 123 ASP B C 1
ATOM 2066 O O . ASP B 1 123 ? -8.365 14.722 -11.744 1 97.98 123 ASP B O 1
ATOM 2070 N N . ASP B 1 124 ? -9.882 14.93 -10.167 1 97.66 124 ASP B N 1
ATOM 2071 C CA . ASP B 1 124 ? -9.675 16.373 -10.084 1 97.66 124 ASP B CA 1
ATOM 2072 C C . ASP B 1 124 ? -8.347 16.699 -9.405 1 97.66 124 ASP B C 1
ATOM 2074 O O . ASP B 1 124 ? -7.954 17.865 -9.326 1 97.66 124 ASP B O 1
ATOM 2078 N N . MET B 1 125 ? -7.662 15.689 -8.95 1 97.49 125 MET B N 1
ATOM 2079 C CA . MET B 1 125 ? -6.396 15.906 -8.256 1 97.49 125 MET B CA 1
ATOM 2080 C C . MET B 1 125 ? -5.218 15.493 -9.132 1 97.49 125 MET B C 1
ATOM 2082 O O . MET B 1 125 ? -4.06 15.683 -8.752 1 97.49 125 MET B O 1
ATOM 2086 N N . VAL B 1 126 ? -5.462 14.933 -10.286 1 98.4 126 VAL B N 1
ATOM 2087 C CA . VAL B 1 126 ? -4.417 14.422 -11.167 1 98.4 126 VAL B CA 1
ATOM 2088 C C . VAL B 1 126 ? -3.438 15.542 -11.511 1 98.4 126 VAL B C 1
ATOM 2090 O O . VAL B 1 126 ? -2.221 15.357 -11.432 1 98.4 126 VAL B O 1
ATOM 2093 N N . ASP B 1 127 ? -3.954 16.733 -11.837 1 97.68 127 ASP B N 1
ATOM 2094 C CA . ASP B 1 127 ? -3.097 17.859 -12.195 1 97.68 127 ASP B CA 1
ATOM 2095 C C . ASP B 1 127 ? -2.222 18.279 -11.016 1 97.68 127 ASP B C 1
ATOM 2097 O O . ASP B 1 127 ? -1.054 18.629 -11.197 1 97.68 127 ASP B O 1
ATOM 2101 N N . TYR B 1 128 ? -2.817 18.273 -9.898 1 97.05 128 TYR B N 1
ATOM 2102 C CA . TYR B 1 128 ? -2.093 18.64 -8.686 1 97.05 128 TYR B CA 1
ATOM 2103 C C . TYR B 1 128 ? -0.877 17.744 -8.485 1 97.05 128 TYR B C 1
ATOM 2105 O O . TYR B 1 128 ? 0.241 18.234 -8.305 1 97.05 128 TYR B O 1
ATOM 2113 N N . TYR B 1 129 ? -1.015 16.434 -8.571 1 98.23 129 TYR B N 1
ATOM 2114 C CA . TYR B 1 129 ? 0.075 15.497 -8.321 1 98.23 129 TYR B CA 1
ATOM 2115 C C . TYR B 1 129 ? 1.038 15.454 -9.501 1 98.23 129 TYR B C 1
ATOM 2117 O O . TYR B 1 129 ? 2.234 15.208 -9.326 1 98.23 129 TYR B O 1
ATOM 2125 N N . SER B 1 130 ? 0.511 15.707 -10.706 1 98.17 130 SER B N 1
ATOM 2126 C CA . SER B 1 130 ? 1.392 15.817 -11.864 1 98.17 130 SER B CA 1
ATOM 2127 C C . SER B 1 130 ? 2.407 16.94 -11.681 1 98.17 130 SER B C 1
ATOM 2129 O O . SER B 1 130 ? 3.586 16.776 -12.002 1 98.17 130 SER B O 1
ATOM 2131 N N . LYS B 1 131 ? 1.95 18.039 -11.118 1 96.15 131 LYS B N 1
ATOM 2132 C CA . LYS B 1 131 ? 2.83 19.175 -10.859 1 96.15 131 LYS B CA 1
ATOM 2133 C C . LYS B 1 131 ? 3.853 18.842 -9.777 1 96.15 131 LYS B C 1
ATOM 2135 O O . LYS B 1 131 ? 4.899 19.488 -9.685 1 96.15 131 LYS B O 1
ATOM 2140 N N . ALA B 1 132 ? 3.543 17.879 -8.999 1 95.92 132 ALA B N 1
ATOM 2141 C CA . ALA B 1 132 ? 4.446 17.466 -7.927 1 95.92 132 ALA B CA 1
ATOM 2142 C C . ALA B 1 132 ? 5.422 16.398 -8.413 1 95.92 132 ALA B C 1
ATOM 2144 O O . ALA B 1 132 ? 6.179 15.833 -7.62 1 95.92 132 ALA B O 1
ATOM 2145 N N . GLY B 1 133 ? 5.385 15.952 -9.669 1 96.62 133 GLY B N 1
ATOM 2146 C CA . GLY B 1 133 ? 6.364 15.038 -10.237 1 96.62 133 GLY B CA 1
ATOM 2147 C C . GLY B 1 133 ? 5.814 13.643 -10.466 1 96.62 133 GLY B C 1
ATOM 2148 O O . GLY B 1 133 ? 6.539 12.749 -10.908 1 96.62 133 GLY B O 1
ATOM 2149 N N . PHE B 1 134 ? 4.518 13.49 -10.206 1 98.39 134 PHE B N 1
ATOM 2150 C CA . PHE B 1 134 ? 3.883 12.198 -10.439 1 98.39 134 PHE B CA 1
ATOM 2151 C C . PHE B 1 134 ? 3.246 12.149 -11.822 1 98.39 134 PHE B C 1
ATOM 2153 O O . PHE B 1 134 ? 2.924 13.189 -12.4 1 98.39 134 PHE B O 1
ATOM 2160 N N . ARG B 1 135 ? 3.067 10.949 -12.276 1 98.42 135 ARG B N 1
ATOM 2161 C CA . ARG B 1 135 ? 2.345 10.727 -13.524 1 98.42 135 ARG B CA 1
ATOM 2162 C C . ARG B 1 135 ? 1.242 9.69 -13.342 1 98.42 135 ARG B C 1
ATOM 2164 O O . ARG B 1 135 ? 1.424 8.701 -12.628 1 98.42 135 ARG B O 1
ATOM 2171 N N . LYS B 1 136 ? 0.169 9.911 -14.014 1 98.4 136 LYS B N 1
ATOM 2172 C CA . LYS B 1 136 ? -0.914 8.932 -13.985 1 98.4 136 LYS B CA 1
ATOM 2173 C C . LYS B 1 136 ? -0.519 7.654 -14.72 1 98.4 136 LYS B C 1
ATOM 2175 O O . LYS B 1 136 ? -0.038 7.707 -15.854 1 98.4 136 LYS B O 1
ATOM 2180 N N . CYS B 1 137 ? -0.745 6.422 -14.13 1 98.26 137 CYS B N 1
ATOM 2181 C CA . CYS B 1 137 ? -0.307 5.167 -14.73 1 98.26 137 CYS B CA 1
ATOM 2182 C C . CYS B 1 137 ? -1.444 4.153 -14.766 1 98.26 137 CYS B C 1
ATOM 2184 O O . CYS B 1 137 ? -1.87 3.73 -15.842 1 98.26 137 CYS B O 1
ATOM 2186 N N . GLU B 1 138 ? -1.919 3.781 -13.712 1 98.56 138 GLU B N 1
ATOM 2187 C CA . GLU B 1 138 ? -2.866 2.673 -13.618 1 98.56 138 GLU B CA 1
ATOM 2188 C C . GLU B 1 138 ? -4.169 3.116 -12.959 1 98.56 138 GLU B C 1
ATOM 2190 O O . GLU B 1 138 ? -4.327 4.288 -12.609 1 98.56 138 GLU B O 1
ATOM 2195 N N . ASN B 1 139 ? -5.13 2.17 -12.899 1 98.62 139 ASN B N 1
ATOM 2196 C CA . ASN B 1 139 ? -6.415 2.382 -12.242 1 98.62 139 ASN B CA 1
ATOM 2197 C C . ASN B 1 139 ? -6.468 1.698 -10.879 1 98.62 139 ASN B C 1
ATOM 2199 O O . ASN B 1 139 ? -6.105 0.527 -10.753 1 98.62 139 ASN B O 1
ATOM 2203 N N . GLN B 1 140 ? -6.955 2.474 -9.968 1 98.85 140 GLN B N 1
ATOM 2204 C CA . GLN B 1 140 ? -7.183 1.836 -8.675 1 98.85 140 GLN B CA 1
ATOM 2205 C C . GLN B 1 140 ? -8.526 1.113 -8.647 1 98.85 140 GLN B C 1
ATOM 2207 O O . GLN B 1 140 ? -9.554 1.688 -9.011 1 98.85 140 GLN B O 1
ATOM 2212 N N . MET B 1 141 ? -8.512 -0.123 -8.301 1 98.84 141 MET B N 1
ATOM 2213 C CA . MET B 1 141 ? -9.695 -0.946 -8.063 1 98.84 141 MET B CA 1
ATOM 2214 C C . MET B 1 141 ? -9.925 -1.147 -6.569 1 98.84 141 MET B C 1
ATOM 2216 O O . MET B 1 141 ? -8.973 -1.339 -5.81 1 98.84 141 MET B O 1
ATOM 2220 N N . ARG B 1 142 ? -11.185 -1.147 -6.145 1 98.7 142 ARG B N 1
ATOM 2221 C CA . ARG B 1 142 ? -11.509 -1.219 -4.724 1 98.7 142 ARG B CA 1
ATOM 2222 C C . ARG B 1 142 ? -12.63 -2.221 -4.468 1 98.7 142 ARG B C 1
ATOM 2224 O O . ARG B 1 142 ? -13.579 -2.311 -5.25 1 98.7 142 ARG B O 1
ATOM 2231 N N . MET B 1 143 ? -12.537 -2.976 -3.471 1 98.41 143 MET B N 1
ATOM 2232 C CA . MET B 1 143 ? -13.584 -3.837 -2.929 1 98.41 143 MET B CA 1
ATOM 2233 C C . MET B 1 143 ? -13.807 -3.556 -1.447 1 98.41 143 MET B C 1
ATOM 2235 O O . MET B 1 143 ? -12.863 -3.587 -0.656 1 98.41 143 MET B O 1
ATOM 2239 N N . ASN B 1 144 ? -15.014 -3.262 -1.023 1 97.87 144 ASN B N 1
ATOM 2240 C CA . ASN B 1 144 ? -15.34 -3.075 0.387 1 97.87 144 ASN B CA 1
ATOM 2241 C C . ASN B 1 144 ? -15.598 -4.408 1.084 1 97.87 144 ASN B C 1
ATOM 2243 O O . ASN B 1 144 ? -16.325 -5.255 0.563 1 97.87 144 ASN B O 1
ATOM 2247 N N . ILE B 1 145 ? -15.001 -4.714 2.175 1 95.03 145 ILE B N 1
ATOM 2248 C CA . ILE B 1 145 ? -15.174 -5.935 2.955 1 95.03 145 ILE B CA 1
ATOM 2249 C C . ILE B 1 145 ? -16.256 -5.723 4.012 1 95.03 145 ILE B C 1
ATOM 2251 O O . ILE B 1 145 ? -17.165 -6.544 4.151 1 95.03 145 ILE B O 1
ATOM 2255 N N . SER B 1 146 ? -16.069 -4.873 4.833 1 82.74 146 SER B N 1
ATOM 2256 C CA . SER B 1 146 ? -17.047 -4.543 5.863 1 82.74 146 SER B CA 1
ATOM 2257 C C . SER B 1 146 ? -17.633 -3.152 5.643 1 82.74 146 SER B C 1
ATOM 2259 O O . SER B 1 146 ? -17.028 -2.318 4.967 1 82.74 146 SER B O 1
ATOM 2261 N N . PRO B 1 147 ? -18.935 -3.187 6.058 1 68.68 147 PRO B N 1
ATOM 2262 C CA . PRO B 1 147 ? -19.565 -1.875 5.887 1 68.68 147 PRO B CA 1
ATOM 2263 C C . PRO B 1 147 ? -18.755 -0.746 6.521 1 68.68 147 PRO B C 1
ATOM 2265 O O . PRO B 1 147 ? -18.13 -0.94 7.566 1 68.68 147 PRO B O 1
ATOM 2268 N N . GLN B 1 148 ? -18.473 0.192 5.755 1 57.95 148 GLN B N 1
ATOM 2269 C CA . GLN B 1 148 ? -17.723 1.369 6.18 1 57.95 148 GLN B CA 1
ATOM 2270 C C . GLN B 1 148 ? -18.594 2.304 7.015 1 57.95 148 GLN B C 1
ATOM 2272 O O . GLN B 1 148 ? -19.803 2.399 6.792 1 57.95 148 GLN B O 1
#

Secondary structure (DSSP, 8-state):
--PPEEEEE--GGGHHHHHHHHTTTS------HHHHHHHHHHHHHTTEEEEEEEETTT--EEEEEEEEEEE-SSGGG-EEEEEEEEEE-GGGTTSSHHHHHHHHHHHHHHHTTEEEEEEEE-GGGHHHHHHTT-EEEEEEEEEE-S--/--PPEEEEE--GGGHHHHHHHHTTTS------HHHHHHHHHHHHHTTEEEEEEEETTT--EEEEEEEEEEE-SSGGG-EEEEEEEEEE-GGGTTSSHHHHHHHHHHHHHHHTTEEEEEEEE-GGGHHHHHHTT-EEEEEEEEEE-S--

Solvent-accessible surface area (backbone atoms only — not comparable to full-atom values): 15866 Å² total; per-residue (Å²): 135,85,62,58,72,43,78,44,73,65,49,81,89,43,48,66,50,49,44,58,53,44,45,80,75,44,67,39,58,88,69,52,70,67,55,50,52,51,43,50,52,52,20,48,55,26,37,41,46,48,38,30,32,22,32,67,84,78,62,45,66,46,28,36,34,32,32,36,52,40,64,30,78,39,59,70,49,31,19,39,23,39,48,42,75,73,44,55,36,80,93,55,60,91,68,53,58,63,57,52,50,50,52,51,48,51,52,51,30,51,77,64,46,19,40,31,37,34,36,71,38,50,82,89,43,48,65,60,43,41,75,70,61,29,39,82,75,34,36,24,32,39,30,76,70,37,93,126,134,85,60,57,72,44,78,44,73,66,50,82,88,42,47,67,51,49,44,58,54,44,44,80,74,44,68,38,56,89,70,53,72,68,54,49,52,52,42,49,51,53,20,49,55,26,38,41,47,47,38,30,31,23,33,67,83,79,62,45,66,45,29,38,33,31,32,36,51,41,63,30,80,38,59,70,48,31,20,38,24,39,47,41,74,73,44,56,36,80,92,54,60,92,68,54,57,66,57,52,50,50,51,52,50,50,52,51,29,52,75,63,46,20,40,31,40,35,36,70,38,51,81,88,42,49,67,62,43,39,76,71,62,28,40,81,74,34,38,24,31,40,30,77,69,38,90,126

Sequence (296 aa):
MSGSIVIRDVETRDLRGVLMLLSHLTSAPALTQEELEQVHVRRVLAGVRTRVAVYSTTQQIVGTASLIVEPKLTHGGKCVGHVEDVVTHPDCRGQGIGRYLLSSLVEVASACNCYKVVLDCRDDMVDYYSKAGFRKCENQMRMNISPQMSGSIVIRDVETRDLRGVLMLLSHLTSAPALTQEELEQVHVRRVLAGVRTRVAVYSTTQQIVGTASLIVEPKLTHGGKCVGHVEDVVTHPDCRGQGIGRYLLSSLVEVASACNCYKVVLDCRDDMVDYYSKAGFRKCENQMRMNISPQ

Organism: Leishmania enriettii (NCBI:txid5663)